Protein AF-A0A0Q6VT52-F1 (afdb_monomer)

Secondary structure (DSSP, 8-state):
----SSSHHHHHHHTTT-----HHHHHHHHHHHHTT--HHHHHHHHHHHHTT--S------PPP---STTS--PPPEE-STTEEE-TT--EEEEEEEE-TTSS-EEEEEE-BSTTTTS-BHHHH--TTT-EE-TTSSEEE-SS-EEEEE--TT--EEEEHHHH-TT--STT-EE-SSSEEE-SS-EEETTTEE-TT--TTT-EE-TTSSEEE-SS-EEETTEEE-HHHHHHHHHHHH---S-HHHHHHHHHHSPPP-------

Sequence (263 aa):
MIFRFASLARLALALRGFALLAPPFATLLMREMKNKAPLFVLAGLVALLIGGALIFTGGQPTPPSPTLESAHQIRWFPLKSNLYSTRDGELGFRVFAATGDQKGSTERYLTHFDFGGGARLVDVIDVSTFEQLGTSDFYRDKTHLYQYYDMADGGRLSLYTDVEPSVDRESFVVLNDFYAKDKGRIYYHRGGWIREADPGSFIAMGESALAKDRHRYFLFGEAALPEAVLGYLQEICGLTGNEPAVVAECRSQAVQPRKSTAR

Solvent-accessible surface area (backbone atoms only — not comparable to full-atom values): 16033 Å² total; per-residue (Å²): 141,85,91,82,89,83,70,66,72,62,57,58,60,69,56,74,79,62,92,80,65,62,72,74,56,57,55,53,54,57,52,43,65,72,67,68,61,59,70,68,63,58,50,52,60,51,49,59,64,65,72,70,74,83,77,89,79,90,72,79,86,68,74,74,71,82,59,82,86,68,64,72,77,82,62,73,42,83,70,58,82,53,32,25,33,37,94,88,65,51,34,26,42,58,32,54,18,54,38,97,81,80,78,52,66,44,83,44,61,47,45,28,24,38,90,62,78,48,63,47,39,61,83,70,58,49,71,91,54,52,41,60,46,80,92,34,54,37,32,33,33,92,86,50,47,31,33,50,47,89,40,64,81,33,39,30,43,34,58,36,50,81,78,40,75,82,65,48,70,90,55,51,44,73,70,40,68,39,35,33,30,32,89,82,39,30,30,21,77,92,69,49,68,37,86,86,58,47,54,93,53,52,43,70,42,37,95,45,53,42,31,33,37,87,87,49,38,26,46,78,65,36,85,42,56,73,71,60,51,48,52,53,45,34,72,74,68,69,54,86,77,56,67,74,60,51,54,50,52,50,53,73,65,32,75,70,86,74,73,84,78,84,125

Nearest PDB structures (foldseek):
  8qca-assembly1_C  TM=2.905E-01  e=2.597E-01  Saccharomyces cerevisiae
  1qtu-assembly1_A  TM=3.025E-01  e=1.156E+00  Homo sapiens

Foldseek 3Di:
DDDDDDPPVVVVVVPVVDPDDDVVLVVVLVVCVVVCHDPVVNVVSVVVVVVPPPDDDDDDDDPPPPDPVPPPPFDWADQDPQWTAGPVGQIWRWFWAADPVNPGTDIDTQQAFDPNPHHGCSVPDPSVAWDDAPPEQWIDGPPF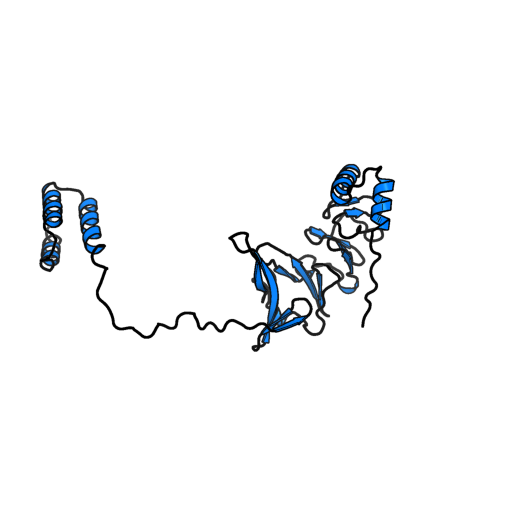IWGFDQDNGGGGIHGVCVVVVPDDPVQWHDQEHQWIDGPAFIQGNVGGTQPPDDPVAKHDFANAQWIDGPPAIGGSSHGDDLVVVVVVLCVPVVDDDDSVVSVVVSNVVHDDPPDPPDD

pLDDT: mean 75.33, std 22.08, range [31.03, 98.06]

Mean predicted aligned error: 16.77 Å

Radius of gyration: 34.61 Å; Cα contacts (8 Å, |Δi|>4): 359; chains: 1; bounding box: 96×50×55 Å

Structure (mmCIF, N/CA/C/O backbone):
data_AF-A0A0Q6VT52-F1
#
_entry.id   AF-A0A0Q6VT52-F1
#
loop_
_atom_site.group_PDB
_atom_site.id
_atom_site.type_symbol
_atom_site.label_atom_id
_atom_site.label_alt_id
_atom_site.label_comp_id
_atom_site.label_asym_id
_atom_site.label_entity_id
_atom_site.label_seq_id
_atom_site.pdbx_PDB_ins_code
_atom_site.Cartn_x
_atom_site.Cartn_y
_atom_site.Cartn_z
_atom_site.occupancy
_atom_site.B_iso_or_equiv
_atom_site.auth_seq_id
_atom_site.auth_comp_id
_atom_site.auth_asym_id
_atom_site.auth_atom_id
_atom_site.pdbx_PDB_model_num
ATOM 1 N N . MET A 1 1 ? 77.959 -26.480 9.599 1.00 36.56 1 MET A N 1
ATOM 2 C CA . MET A 1 1 ? 78.249 -26.718 8.165 1.00 36.56 1 MET A CA 1
ATOM 3 C C . MET A 1 1 ? 76.914 -27.002 7.491 1.00 36.56 1 MET A C 1
ATOM 5 O O . MET A 1 1 ? 76.246 -27.888 7.979 1.00 36.56 1 MET A O 1
ATOM 9 N N . ILE A 1 2 ? 76.377 -26.321 6.483 1.00 34.16 2 ILE A N 1
ATOM 10 C CA . ILE A 1 2 ? 76.773 -25.217 5.603 1.00 34.16 2 ILE A CA 1
ATOM 11 C C . ILE A 1 2 ? 75.434 -24.540 5.246 1.00 34.16 2 ILE A C 1
ATOM 13 O O . ILE A 1 2 ? 74.598 -25.148 4.596 1.00 34.16 2 ILE A O 1
ATOM 17 N N . PHE A 1 3 ? 75.208 -23.306 5.689 1.00 40.09 3 PHE A N 1
ATOM 18 C CA . PHE A 1 3 ? 74.134 -22.442 5.177 1.00 40.09 3 PHE A CA 1
ATOM 19 C C . PHE A 1 3 ? 74.752 -21.068 4.937 1.00 40.09 3 PHE A C 1
ATOM 21 O O . PHE A 1 3 ? 74.585 -20.145 5.728 1.00 40.09 3 PHE A O 1
ATOM 28 N N . ARG A 1 4 ? 75.585 -20.948 3.899 1.00 44.22 4 ARG A N 1
ATOM 29 C CA . ARG A 1 4 ? 76.108 -19.657 3.440 1.00 44.22 4 ARG A CA 1
ATOM 30 C C . ARG A 1 4 ? 76.369 -19.689 1.936 1.00 44.22 4 ARG A C 1
ATOM 32 O O . ARG A 1 4 ? 76.799 -20.707 1.411 1.00 44.22 4 ARG A O 1
ATOM 39 N N . PHE A 1 5 ? 76.168 -18.518 1.327 1.00 38.06 5 PHE A N 1
ATOM 40 C CA . PHE A 1 5 ? 76.653 -18.077 0.009 1.00 38.06 5 PHE A CA 1
ATOM 41 C C . PHE A 1 5 ? 75.730 -18.157 -1.219 1.00 38.06 5 PHE A C 1
ATOM 43 O O . PHE A 1 5 ? 76.232 -18.173 -2.334 1.00 38.06 5 PHE A O 1
ATOM 50 N N . ALA A 1 6 ? 74.403 -18.059 -1.063 1.00 44.06 6 ALA A N 1
ATOM 51 C CA . ALA A 1 6 ? 73.510 -17.850 -2.220 1.00 44.06 6 ALA A CA 1
ATOM 52 C C . ALA A 1 6 ? 72.845 -16.456 -2.325 1.00 44.06 6 ALA A C 1
ATOM 54 O O . ALA A 1 6 ? 72.229 -16.174 -3.349 1.00 44.06 6 ALA A O 1
ATOM 55 N N . SER A 1 7 ? 72.963 -15.550 -1.339 1.00 54.19 7 SER A N 1
ATOM 56 C CA . SER A 1 7 ? 72.143 -14.314 -1.331 1.00 54.19 7 SER A CA 1
ATOM 57 C C . SER A 1 7 ? 72.865 -12.977 -1.552 1.00 54.19 7 SER A C 1
ATOM 59 O O . SER A 1 7 ? 72.190 -11.975 -1.759 1.00 54.19 7 SER A O 1
ATOM 61 N N . LEU A 1 8 ? 74.201 -12.914 -1.591 1.00 45.03 8 LEU A N 1
ATOM 62 C CA . LEU A 1 8 ? 74.912 -11.631 -1.779 1.00 45.03 8 LEU A CA 1
ATOM 63 C C . LEU A 1 8 ? 75.279 -11.329 -3.242 1.00 45.03 8 LEU A C 1
ATOM 65 O O . LEU A 1 8 ? 75.289 -10.167 -3.643 1.00 45.03 8 LEU A O 1
ATOM 69 N N . ALA A 1 9 ? 75.497 -12.353 -4.074 1.00 42.50 9 ALA A N 1
ATOM 70 C CA . ALA A 1 9 ? 75.846 -12.158 -5.486 1.00 42.50 9 ALA A CA 1
ATOM 71 C C . ALA A 1 9 ? 74.660 -11.659 -6.337 1.00 42.50 9 ALA A C 1
ATOM 73 O O . ALA A 1 9 ? 74.853 -10.880 -7.268 1.00 42.50 9 ALA A O 1
ATOM 74 N N . ARG A 1 10 ? 73.420 -12.042 -5.991 1.00 44.50 10 ARG A N 1
ATOM 75 C CA . ARG A 1 10 ? 72.207 -11.571 -6.688 1.00 44.50 10 ARG A CA 1
ATOM 76 C C . ARG A 1 10 ? 71.829 -10.128 -6.331 1.00 44.50 10 ARG A C 1
ATOM 78 O O . ARG A 1 10 ? 71.292 -9.426 -7.179 1.00 44.50 10 ARG A O 1
ATOM 85 N N . LEU A 1 11 ? 72.177 -9.659 -5.129 1.00 43.41 11 LEU A N 1
ATOM 86 C CA . LEU A 1 11 ? 71.940 -8.272 -4.712 1.00 43.41 11 LEU A CA 1
ATOM 87 C C . LEU A 1 11 ? 72.923 -7.295 -5.384 1.00 43.41 11 LEU A C 1
ATOM 89 O O . LEU A 1 11 ? 72.537 -6.202 -5.785 1.00 43.41 11 LEU A O 1
ATOM 93 N N . ALA A 1 12 ? 74.179 -7.711 -5.580 1.00 41.59 12 ALA A N 1
ATOM 94 C CA . ALA A 1 12 ? 75.186 -6.907 -6.276 1.00 41.59 12 ALA A CA 1
ATOM 95 C C . ALA A 1 12 ? 74.907 -6.761 -7.787 1.00 41.59 12 ALA A C 1
ATOM 97 O O . ALA A 1 12 ? 75.263 -5.745 -8.383 1.00 41.59 12 ALA A O 1
ATOM 98 N N . LEU A 1 13 ? 74.241 -7.745 -8.407 1.00 41.19 13 LEU A N 1
ATOM 99 C CA . LEU A 1 13 ? 73.868 -7.687 -9.824 1.00 41.19 13 LEU A CA 1
ATOM 100 C C . LEU A 1 13 ? 72.656 -6.769 -10.076 1.00 41.19 13 LEU A C 1
ATOM 102 O O . LEU A 1 13 ? 72.613 -6.102 -11.105 1.00 41.19 13 LEU A O 1
ATOM 106 N N . ALA A 1 14 ? 71.733 -6.653 -9.113 1.00 46.69 14 ALA A N 1
ATOM 107 C CA . ALA A 1 14 ? 70.589 -5.736 -9.183 1.00 46.69 14 ALA A CA 1
ATOM 108 C C . ALA A 1 14 ? 70.986 -4.245 -9.096 1.00 46.69 14 ALA A C 1
ATOM 110 O O . ALA A 1 14 ? 70.238 -3.379 -9.541 1.00 46.69 14 ALA A O 1
ATOM 111 N N . LEU A 1 15 ? 72.178 -3.934 -8.573 1.00 50.38 15 LEU A N 1
ATOM 112 C CA . LEU A 1 15 ? 72.670 -2.560 -8.408 1.00 50.38 15 LEU A CA 1
ATOM 113 C C . LEU A 1 15 ? 73.525 -2.046 -9.579 1.00 50.38 15 LEU A C 1
ATOM 115 O O . LEU A 1 15 ? 73.806 -0.852 -9.641 1.00 50.38 15 LEU A O 1
ATOM 119 N N . ARG A 1 16 ? 73.917 -2.894 -10.543 1.00 45.50 16 ARG A N 1
ATOM 120 C CA . ARG A 1 16 ? 74.709 -2.451 -11.712 1.00 45.50 16 ARG A CA 1
ATOM 121 C C . ARG A 1 16 ? 73.901 -1.702 -12.784 1.00 45.50 16 ARG A C 1
ATOM 123 O O . ARG A 1 16 ? 74.508 -1.135 -13.684 1.00 45.50 16 ARG A O 1
ATOM 130 N N . GLY A 1 17 ? 72.572 -1.657 -12.675 1.00 45.88 17 GLY A N 1
ATOM 131 C CA . GLY A 1 17 ? 71.691 -0.919 -13.592 1.00 45.88 17 GLY A CA 1
ATOM 132 C C . GLY A 1 17 ? 71.257 0.476 -13.121 1.00 45.88 17 GLY A C 1
ATOM 133 O O . GLY A 1 17 ? 70.502 1.127 -13.830 1.00 45.88 17 GLY A O 1
ATOM 134 N N . PHE A 1 18 ? 71.703 0.947 -11.951 1.00 51.31 18 PHE A N 1
ATOM 135 C CA . PHE A 1 18 ? 71.252 2.215 -11.353 1.00 51.31 18 PHE A CA 1
ATOM 136 C C . PHE A 1 18 ? 72.400 3.225 -11.215 1.00 51.31 18 PHE A C 1
ATOM 138 O O . PHE A 1 18 ? 72.735 3.701 -10.132 1.00 51.31 18 PHE A O 1
ATOM 145 N N . ALA A 1 19 ? 73.017 3.577 -12.339 1.00 46.31 19 ALA A N 1
ATOM 146 C CA . ALA A 1 19 ? 73.881 4.749 -12.425 1.00 46.31 19 ALA A CA 1
ATOM 147 C C . ALA A 1 19 ? 73.027 5.984 -12.752 1.00 46.31 19 ALA A C 1
ATOM 149 O O . ALA A 1 19 ? 73.040 6.427 -13.890 1.00 46.31 19 ALA A O 1
ATOM 150 N N . LEU A 1 20 ? 72.241 6.468 -11.779 1.00 55.66 20 LEU A N 1
ATOM 151 C CA . LEU A 1 20 ? 71.635 7.817 -11.710 1.00 55.66 20 LEU A CA 1
ATOM 152 C C . LEU A 1 20 ? 70.797 7.931 -10.417 1.00 55.66 20 LEU A C 1
ATOM 154 O O . LEU A 1 20 ? 69.588 8.126 -10.436 1.00 55.66 20 LEU A O 1
ATOM 158 N N . LEU A 1 21 ? 71.440 7.762 -9.259 1.00 53.38 21 LEU A N 1
ATOM 159 C CA . LEU A 1 21 ? 70.857 8.162 -7.974 1.00 53.38 21 LEU A CA 1
ATOM 160 C C . LEU A 1 21 ? 71.346 9.574 -7.651 1.00 53.38 21 LEU A C 1
ATOM 162 O O . LEU A 1 21 ? 72.544 9.845 -7.742 1.00 53.38 21 LEU A O 1
ATOM 166 N N . ALA A 1 22 ? 70.443 10.473 -7.258 1.00 53.72 22 ALA A N 1
ATOM 167 C CA . ALA A 1 22 ? 70.838 11.799 -6.797 1.00 53.72 22 ALA A CA 1
ATOM 168 C C . ALA A 1 22 ? 71.814 11.677 -5.595 1.00 53.72 22 ALA A C 1
ATOM 170 O O . ALA A 1 22 ? 71.576 10.851 -4.702 1.00 53.72 22 ALA A O 1
ATOM 171 N N . PRO A 1 23 ? 72.884 12.500 -5.521 1.00 55.38 23 PRO A N 1
ATOM 172 C CA . PRO A 1 23 ? 73.983 12.349 -4.556 1.00 55.38 23 PRO A CA 1
ATOM 173 C C . PRO A 1 23 ? 73.598 12.159 -3.070 1.00 55.38 23 PRO A C 1
ATOM 175 O O . PRO A 1 23 ? 74.253 11.359 -2.391 1.00 55.38 23 PRO A O 1
ATOM 178 N N . PRO A 1 24 ? 72.562 12.828 -2.515 1.00 55.06 24 PRO A N 1
ATOM 179 C CA . PRO A 1 24 ? 72.266 12.689 -1.087 1.00 55.06 24 PRO A CA 1
ATOM 180 C C . PRO A 1 24 ? 71.700 11.309 -0.708 1.00 55.06 24 PRO A C 1
ATOM 182 O O . PRO A 1 24 ? 71.939 10.841 0.405 1.00 55.06 24 PRO A O 1
ATOM 185 N N . PHE A 1 25 ? 71.022 10.608 -1.622 1.00 58.75 25 PHE A N 1
ATOM 186 C CA . PHE A 1 25 ? 70.346 9.341 -1.306 1.00 58.75 25 PHE A CA 1
ATOM 187 C C . PHE A 1 25 ? 71.281 8.130 -1.331 1.00 58.75 25 PHE A C 1
ATOM 189 O O . PHE A 1 25 ? 71.202 7.271 -0.450 1.00 58.75 25 PHE A O 1
ATOM 196 N N . ALA A 1 26 ? 72.225 8.089 -2.276 1.00 58.44 26 ALA A N 1
ATOM 197 C CA . ALA A 1 26 ? 73.241 7.036 -2.324 1.00 58.44 26 ALA A CA 1
ATOM 198 C C . ALA A 1 26 ? 74.123 7.039 -1.059 1.00 58.44 26 ALA A C 1
ATOM 200 O O . ALA A 1 26 ? 74.491 5.986 -0.537 1.00 58.44 26 ALA A O 1
ATOM 201 N N . THR A 1 27 ? 74.401 8.227 -0.518 1.00 60.94 27 THR A N 1
ATOM 202 C CA . THR A 1 27 ? 75.213 8.406 0.693 1.00 60.94 27 THR A CA 1
ATOM 203 C C . THR A 1 27 ? 74.485 7.916 1.952 1.00 60.94 27 THR A C 1
ATOM 205 O O . THR A 1 27 ? 75.099 7.283 2.814 1.00 60.94 27 THR A O 1
ATOM 208 N N . LEU A 1 28 ? 73.169 8.144 2.042 1.00 62.41 28 LEU A N 1
ATOM 209 C CA . LEU A 1 28 ? 72.329 7.702 3.161 1.00 62.41 28 LEU A CA 1
ATOM 210 C C . LEU A 1 28 ? 72.163 6.173 3.187 1.00 62.41 28 LEU A C 1
ATOM 212 O O . LEU A 1 28 ? 72.325 5.553 4.236 1.00 62.41 28 LEU A O 1
ATOM 216 N N . LEU A 1 29 ? 71.933 5.555 2.024 1.00 60.53 29 LEU A N 1
ATOM 217 C CA . LEU A 1 29 ? 71.812 4.099 1.893 1.00 60.53 29 LEU A CA 1
ATOM 218 C C . LEU A 1 29 ? 73.122 3.385 2.281 1.00 60.53 29 LEU A C 1
ATOM 220 O O . LEU A 1 29 ? 73.116 2.399 3.019 1.00 60.53 29 LEU A O 1
ATOM 224 N N . MET A 1 30 ? 74.264 3.922 1.839 1.00 63.53 30 MET A N 1
ATOM 225 C CA . MET A 1 30 ? 75.590 3.362 2.132 1.00 63.53 30 MET A CA 1
ATOM 226 C C . MET A 1 30 ? 75.989 3.495 3.612 1.00 63.53 30 MET A C 1
ATOM 228 O O . MET A 1 30 ? 76.701 2.632 4.133 1.00 63.53 30 MET A O 1
ATOM 232 N N . ARG A 1 31 ? 75.533 4.549 4.303 1.00 66.81 31 ARG A N 1
ATOM 233 C CA . ARG A 1 31 ? 75.745 4.745 5.749 1.00 66.81 31 ARG A CA 1
ATOM 234 C C . ARG A 1 31 ? 75.011 3.683 6.574 1.00 66.81 31 ARG A C 1
ATOM 236 O O . ARG A 1 31 ? 75.609 3.082 7.466 1.00 66.81 31 ARG A O 1
ATOM 243 N N . GLU A 1 32 ? 73.776 3.372 6.203 1.00 60.56 32 GLU A N 1
ATOM 244 C CA . GLU A 1 32 ? 72.922 2.452 6.962 1.00 60.56 32 GLU A CA 1
ATOM 245 C C . GLU A 1 32 ? 73.258 0.979 6.733 1.00 60.56 32 GLU A C 1
ATOM 247 O O . GLU A 1 32 ? 73.180 0.162 7.655 1.00 60.56 32 GLU A O 1
ATOM 252 N N . MET A 1 33 ? 73.786 0.656 5.550 1.00 63.41 33 MET A N 1
ATOM 253 C CA . MET A 1 33 ? 74.399 -0.646 5.284 1.00 63.41 33 MET A CA 1
ATOM 254 C C . MET A 1 33 ? 75.651 -0.909 6.140 1.00 63.41 33 MET A C 1
ATOM 256 O O . MET A 1 33 ? 75.893 -2.053 6.527 1.00 63.41 33 MET A O 1
ATOM 260 N N . LYS A 1 34 ? 76.446 0.121 6.473 1.00 64.94 34 LYS A N 1
ATOM 261 C CA . LYS A 1 34 ? 77.637 -0.025 7.336 1.00 64.94 34 LYS A CA 1
ATOM 262 C C . LYS A 1 34 ? 77.287 -0.193 8.818 1.00 64.94 34 LYS A C 1
ATOM 264 O O . LYS A 1 34 ? 78.002 -0.903 9.522 1.00 64.94 34 LYS A O 1
ATOM 269 N N . ASN A 1 35 ? 76.174 0.382 9.272 1.00 62.50 35 ASN A N 1
ATOM 270 C CA . ASN A 1 35 ? 75.729 0.327 10.670 1.00 62.50 35 ASN A CA 1
ATOM 271 C C . ASN A 1 35 ? 74.905 -0.924 11.035 1.00 62.50 35 ASN A C 1
ATOM 273 O O . ASN A 1 35 ? 74.379 -1.001 12.142 1.00 62.50 35 ASN A O 1
ATOM 277 N N . LYS A 1 36 ? 74.813 -1.924 10.142 1.00 63.88 36 LYS A N 1
ATOM 278 C CA . LYS A 1 36 ? 74.040 -3.169 10.345 1.00 63.88 36 LYS A CA 1
ATOM 279 C C . LYS A 1 36 ? 72.579 -2.911 10.746 1.00 63.88 36 LYS A C 1
ATOM 281 O O . LYS A 1 36 ? 72.024 -3.633 11.575 1.00 63.88 36 LYS A O 1
ATOM 286 N N . ALA A 1 37 ? 71.962 -1.888 10.155 1.00 66.25 37 ALA A N 1
ATOM 287 C CA . ALA A 1 37 ? 70.548 -1.607 10.354 1.00 66.25 37 ALA A CA 1
ATOM 288 C C . ALA A 1 37 ? 69.675 -2.817 9.951 1.00 66.25 37 ALA A C 1
ATOM 290 O O . ALA A 1 37 ? 70.051 -3.591 9.061 1.00 66.25 37 ALA A O 1
ATOM 291 N N . PRO A 1 38 ? 68.511 -3.010 10.594 1.00 65.44 38 PRO A N 1
ATOM 292 C CA . PRO A 1 38 ? 67.652 -4.151 10.316 1.00 65.44 38 PRO A CA 1
ATOM 293 C C . PRO A 1 38 ? 66.998 -4.062 8.926 1.00 65.44 38 PRO A C 1
ATOM 295 O O . PRO A 1 38 ? 66.730 -2.982 8.398 1.00 65.44 38 PRO A O 1
ATOM 298 N N . LEU A 1 39 ? 66.716 -5.228 8.335 1.00 54.03 39 LEU A N 1
ATOM 299 C CA . LEU A 1 39 ? 66.341 -5.392 6.921 1.00 54.03 39 LEU A CA 1
ATOM 300 C C . LEU A 1 39 ? 65.110 -4.567 6.488 1.00 54.03 39 LEU A C 1
ATOM 302 O O . LEU A 1 39 ? 65.032 -4.138 5.340 1.00 54.03 39 LEU A O 1
ATOM 306 N N . PHE A 1 40 ? 64.174 -4.299 7.403 1.00 51.38 40 PHE A N 1
ATOM 307 C CA . PHE A 1 40 ? 62.966 -3.516 7.121 1.00 51.38 40 PHE A CA 1
ATOM 308 C C . PHE A 1 40 ? 63.244 -2.014 6.916 1.00 51.38 40 PHE A C 1
ATOM 310 O O . PHE A 1 40 ? 62.549 -1.371 6.134 1.00 51.38 40 PHE A O 1
ATOM 317 N N . VAL A 1 41 ? 64.298 -1.465 7.534 1.00 59.31 41 VAL A N 1
ATOM 318 C CA . VAL A 1 41 ? 64.729 -0.066 7.332 1.00 59.31 41 VAL A CA 1
ATOM 319 C C . VAL A 1 41 ? 65.360 0.105 5.947 1.00 59.31 41 VAL A C 1
ATOM 321 O O . VAL A 1 41 ? 65.083 1.075 5.242 1.00 59.31 41 VAL A O 1
ATOM 324 N N . LEU A 1 42 ? 66.148 -0.884 5.513 1.00 56.50 42 LEU A N 1
ATOM 325 C CA . LEU A 1 42 ? 66.730 -0.922 4.168 1.00 56.50 42 LEU A CA 1
ATOM 326 C C . LEU A 1 42 ? 65.652 -1.101 3.085 1.00 56.50 42 LEU A C 1
ATOM 328 O O . LEU A 1 42 ? 65.717 -0.441 2.051 1.00 56.50 42 LEU A O 1
ATOM 332 N N . ALA A 1 43 ? 64.633 -1.929 3.333 1.00 56.16 43 ALA A N 1
ATOM 333 C CA . ALA A 1 43 ? 63.508 -2.112 2.414 1.00 56.16 43 ALA A CA 1
ATOM 334 C C . ALA A 1 43 ? 62.650 -0.839 2.261 1.00 56.16 43 ALA A C 1
ATOM 336 O O . ALA A 1 43 ? 62.242 -0.508 1.148 1.00 56.16 43 ALA A O 1
ATOM 337 N N . GLY A 1 44 ? 62.436 -0.085 3.348 1.00 55.91 44 GLY A N 1
ATOM 338 C CA . GLY A 1 44 ? 61.710 1.191 3.314 1.00 55.91 44 GLY A CA 1
ATOM 339 C C . GLY A 1 44 ? 62.411 2.276 2.486 1.00 55.91 44 GLY A C 1
ATOM 340 O O . GLY A 1 44 ? 61.763 2.971 1.706 1.00 55.91 44 GLY A O 1
ATOM 341 N N . LEU A 1 45 ? 63.742 2.379 2.580 1.00 57.47 45 LEU A N 1
ATOM 342 C CA . LEU A 1 45 ? 64.534 3.326 1.780 1.00 57.47 45 LEU A CA 1
ATOM 343 C C . LEU A 1 45 ? 64.547 2.979 0.280 1.00 57.47 45 LEU A C 1
ATOM 345 O O . LEU A 1 45 ? 64.565 3.880 -0.555 1.00 57.47 45 LEU A O 1
ATOM 349 N N . VAL A 1 46 ? 64.491 1.691 -0.073 1.00 58.06 46 VAL A N 1
ATOM 350 C CA . VAL A 1 46 ? 64.387 1.237 -1.473 1.00 58.06 46 VAL A CA 1
ATOM 351 C C . VAL A 1 46 ? 62.985 1.489 -2.045 1.00 58.06 46 VAL A C 1
ATOM 353 O O . VAL A 1 46 ? 62.865 1.896 -3.199 1.00 58.06 46 VAL A O 1
ATOM 356 N N . ALA A 1 47 ? 61.924 1.333 -1.248 1.00 56.00 47 ALA A N 1
ATOM 357 C CA . ALA A 1 47 ? 60.552 1.616 -1.680 1.00 56.00 47 ALA A CA 1
ATOM 358 C C . ALA A 1 47 ? 60.316 3.109 -1.988 1.00 56.00 47 ALA A C 1
ATOM 360 O O . ALA A 1 47 ? 59.643 3.435 -2.964 1.00 56.00 47 ALA A O 1
ATOM 361 N N . LEU A 1 48 ? 60.936 4.018 -1.225 1.00 53.75 48 LEU A N 1
ATOM 362 C CA . LEU A 1 48 ? 60.913 5.466 -1.491 1.00 53.75 48 LEU A CA 1
ATOM 363 C C . LEU A 1 48 ? 61.645 5.859 -2.788 1.00 53.75 48 LEU A C 1
ATOM 365 O O . LEU A 1 48 ? 61.275 6.846 -3.419 1.00 53.75 48 LEU A O 1
ATOM 369 N N . LEU A 1 49 ? 62.639 5.075 -3.222 1.00 52.88 49 LEU A N 1
ATOM 370 C CA . LEU A 1 49 ? 63.350 5.287 -4.490 1.00 52.88 49 LEU A CA 1
ATOM 371 C C . LEU A 1 49 ? 62.554 4.801 -5.710 1.00 52.88 49 LEU A C 1
ATOM 373 O O . LEU A 1 49 ? 62.673 5.384 -6.784 1.00 52.88 49 LEU A O 1
ATOM 377 N N . ILE A 1 50 ? 61.724 3.767 -5.550 1.00 54.44 50 ILE A N 1
ATOM 378 C CA . ILE A 1 50 ? 60.874 3.230 -6.627 1.00 54.44 50 ILE A CA 1
ATOM 379 C C . ILE A 1 50 ? 59.554 4.018 -6.725 1.00 54.44 50 ILE A C 1
ATOM 381 O O . ILE A 1 50 ? 59.039 4.224 -7.820 1.00 54.44 50 ILE A O 1
ATOM 385 N N . GLY A 1 51 ? 59.039 4.535 -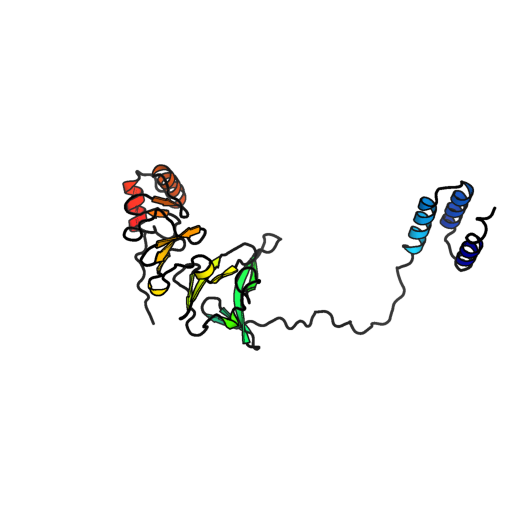5.604 1.00 44.69 51 GLY A N 1
ATOM 386 C CA . GLY A 1 51 ? 57.813 5.343 -5.563 1.00 44.69 51 GLY A CA 1
ATOM 387 C C . GLY A 1 51 ? 57.950 6.781 -6.087 1.00 44.69 51 GLY A C 1
ATOM 388 O O . GLY A 1 51 ? 56.938 7.439 -6.301 1.00 44.69 51 GLY A O 1
ATOM 389 N N . GLY A 1 52 ? 59.174 7.277 -6.305 1.00 44.53 52 GLY A N 1
ATOM 390 C CA . GLY A 1 52 ? 59.440 8.659 -6.733 1.00 44.53 52 GLY A CA 1
ATOM 391 C C . GLY A 1 52 ? 59.622 8.882 -8.242 1.00 44.53 52 GLY A C 1
ATOM 392 O O . GLY A 1 52 ? 59.823 10.020 -8.653 1.00 44.53 52 GLY A O 1
ATOM 393 N N . ALA A 1 53 ? 59.565 7.837 -9.075 1.00 40.56 53 ALA A N 1
ATOM 394 C CA . ALA A 1 53 ? 59.859 7.914 -10.514 1.00 40.56 53 ALA A CA 1
ATOM 395 C C . ALA A 1 53 ? 58.660 7.527 -11.401 1.00 40.56 53 ALA A C 1
ATOM 397 O O . ALA A 1 53 ? 58.802 6.779 -12.364 1.00 40.56 53 ALA A O 1
ATOM 398 N N . LEU A 1 54 ? 57.471 8.039 -11.082 1.00 38.97 54 LEU A N 1
ATOM 399 C CA . LEU A 1 54 ? 56.278 7.929 -11.930 1.00 38.97 54 LEU A CA 1
ATOM 400 C C . LEU A 1 54 ? 55.613 9.299 -12.093 1.00 38.97 54 LEU A C 1
ATOM 402 O O . LEU A 1 54 ? 54.441 9.486 -11.791 1.00 38.97 54 LEU A O 1
ATOM 406 N N . ILE A 1 55 ? 56.373 10.279 -12.584 1.00 42.16 55 ILE A N 1
ATOM 407 C CA . ILE A 1 55 ? 55.787 11.452 -13.234 1.00 42.16 55 ILE A CA 1
ATOM 408 C C . ILE A 1 55 ? 56.582 11.727 -14.519 1.00 42.16 55 ILE A C 1
ATOM 410 O O . ILE A 1 55 ? 57.803 11.841 -14.480 1.00 42.16 55 ILE A O 1
ATOM 414 N N . PHE A 1 56 ? 55.847 11.840 -15.630 1.00 35.19 56 PHE A N 1
ATOM 415 C CA . PHE A 1 56 ? 56.264 12.223 -16.987 1.00 35.19 56 PHE A CA 1
ATOM 416 C C . PHE A 1 56 ? 57.097 11.221 -17.803 1.00 35.19 56 PHE A C 1
ATOM 418 O O . PHE A 1 56 ? 58.316 11.291 -17.817 1.00 35.19 56 PHE A O 1
ATOM 425 N N . THR A 1 57 ? 56.426 10.445 -18.663 1.00 33.88 57 THR A N 1
ATOM 426 C CA . THR A 1 57 ? 56.632 10.543 -20.124 1.00 33.88 57 THR A CA 1
ATOM 427 C C . THR A 1 57 ? 55.334 10.197 -20.859 1.00 33.88 57 THR A C 1
ATOM 429 O O . THR A 1 57 ? 54.624 9.257 -20.509 1.00 33.88 57 THR A O 1
ATOM 432 N N . GLY A 1 58 ? 54.981 11.035 -21.836 1.00 43.12 58 GLY A N 1
ATOM 433 C CA . GLY A 1 58 ? 53.734 10.956 -22.588 1.00 43.12 58 GLY A CA 1
ATOM 434 C C . GLY A 1 58 ? 53.660 9.731 -23.497 1.00 43.12 58 GLY A C 1
ATOM 435 O O . GLY A 1 58 ? 54.523 9.523 -24.348 1.00 43.12 58 GLY A O 1
ATOM 436 N N . GLY A 1 59 ? 52.583 8.964 -23.337 1.00 31.78 59 GLY A N 1
ATOM 437 C CA . GLY A 1 59 ? 52.093 8.018 -24.331 1.00 31.78 59 GLY A CA 1
ATOM 438 C C . GLY A 1 59 ? 51.080 8.700 -25.251 1.00 31.78 59 GLY A C 1
ATOM 439 O O . GLY A 1 59 ? 50.247 9.482 -24.799 1.00 31.78 59 GLY A O 1
ATOM 440 N N . GLN A 1 60 ? 51.181 8.406 -26.548 1.00 36.62 60 GLN A N 1
ATOM 441 C CA . GLN A 1 60 ? 50.175 8.707 -27.572 1.00 36.62 60 GLN A CA 1
ATOM 442 C C . GLN A 1 60 ? 48.766 8.321 -27.085 1.00 36.62 60 GLN A C 1
ATOM 444 O O . GLN A 1 60 ? 48.651 7.323 -26.369 1.00 36.62 60 GLN A O 1
ATOM 449 N N . PRO A 1 61 ? 47.699 9.054 -27.464 1.00 35.75 61 PRO A N 1
ATOM 450 C CA . PRO A 1 61 ? 46.357 8.739 -26.999 1.00 35.75 61 PRO A CA 1
ATOM 451 C C . PRO A 1 61 ? 45.944 7.376 -27.553 1.00 35.75 61 PRO A C 1
ATOM 453 O O . PRO A 1 61 ? 45.601 7.228 -28.724 1.00 35.75 61 PRO A O 1
ATOM 456 N N . THR A 1 62 ? 45.988 6.357 -26.701 1.00 40.75 62 THR A N 1
ATOM 457 C CA . THR A 1 62 ? 45.218 5.137 -26.915 1.00 40.75 62 THR A CA 1
ATOM 458 C C . THR A 1 62 ? 43.761 5.560 -27.094 1.00 40.75 62 THR A C 1
ATOM 460 O O . THR A 1 62 ? 43.304 6.390 -26.295 1.00 40.75 62 THR A O 1
ATOM 463 N N . PRO A 1 63 ? 43.020 5.047 -28.100 1.00 40.41 63 PRO A N 1
ATOM 464 C CA . PRO A 1 63 ? 41.582 5.284 -28.140 1.00 40.41 63 PRO A CA 1
ATOM 465 C C . PRO A 1 63 ? 41.030 4.892 -26.769 1.00 40.41 63 PRO A C 1
ATOM 467 O O . PRO A 1 63 ? 41.514 3.898 -26.213 1.00 40.41 63 PRO A O 1
ATOM 470 N N . PRO A 1 64 ? 40.120 5.685 -26.177 1.00 36.81 64 PRO A N 1
ATOM 471 C CA . PRO A 1 64 ? 39.624 5.373 -24.852 1.00 36.81 64 PRO A CA 1
ATOM 472 C C . PRO A 1 64 ? 39.158 3.918 -24.874 1.00 36.81 64 PRO A C 1
ATOM 474 O O . PRO A 1 64 ? 38.320 3.551 -25.702 1.00 36.81 64 PRO A O 1
ATOM 477 N N . SER A 1 65 ? 39.731 3.078 -23.999 1.00 38.34 65 SER A N 1
ATOM 478 C CA . SER A 1 65 ? 39.037 1.871 -23.543 1.00 38.34 65 SER A CA 1
ATOM 479 C C . SER A 1 65 ? 37.602 2.312 -23.320 1.00 38.34 65 SER A C 1
ATOM 481 O O . SER A 1 65 ? 37.469 3.334 -22.639 1.00 38.34 65 SER A O 1
ATOM 483 N N . PRO A 1 66 ? 36.583 1.675 -23.935 1.00 36.50 66 PRO A N 1
ATOM 484 C CA . PRO A 1 66 ? 35.229 2.200 -23.906 1.00 36.50 66 PRO A CA 1
ATOM 485 C C . PRO A 1 66 ? 34.924 2.522 -22.455 1.00 36.50 66 PRO A C 1
ATOM 487 O O . PRO A 1 66 ? 34.875 1.633 -21.601 1.00 36.50 66 PRO A O 1
ATOM 490 N N . THR A 1 67 ? 34.860 3.819 -22.160 1.00 34.84 67 THR A N 1
ATOM 491 C CA . THR A 1 67 ? 34.394 4.278 -20.875 1.00 34.84 67 THR A CA 1
ATOM 492 C C . THR A 1 67 ? 33.032 3.622 -20.721 1.00 34.84 67 THR A C 1
ATOM 494 O O . THR A 1 67 ? 32.292 3.440 -21.694 1.00 34.84 67 THR A O 1
ATOM 497 N N . LEU A 1 68 ? 32.653 3.287 -19.496 1.00 39.66 68 LEU A N 1
ATOM 498 C CA . LEU A 1 68 ? 31.278 2.896 -19.182 1.00 39.66 68 LEU A CA 1
ATOM 499 C C . LEU A 1 68 ? 30.245 4.001 -19.561 1.00 39.66 68 LEU A C 1
ATOM 501 O O . LEU A 1 68 ? 29.073 3.898 -19.225 1.00 39.66 68 LEU A O 1
ATOM 505 N N . GLU A 1 69 ? 30.662 5.061 -20.262 1.00 36.94 69 GLU A N 1
ATOM 506 C CA . GLU A 1 69 ? 29.912 6.208 -20.774 1.00 36.94 69 GLU A CA 1
ATOM 507 C C . GLU A 1 69 ? 29.356 5.984 -22.188 1.00 36.94 69 GLU A C 1
ATOM 509 O O . GLU A 1 69 ? 29.234 6.894 -23.004 1.00 36.94 69 GLU A O 1
ATOM 514 N N . SER A 1 70 ? 28.948 4.758 -22.476 1.00 38.81 70 SER A N 1
ATOM 515 C CA . SER A 1 70 ? 27.747 4.559 -23.288 1.00 38.81 70 SER A CA 1
ATOM 516 C C . SER A 1 70 ? 26.923 3.402 -22.736 1.00 38.81 70 SER A C 1
ATOM 518 O O . SER A 1 70 ? 26.330 2.625 -23.477 1.00 38.81 70 SER A O 1
ATOM 520 N N . ALA A 1 71 ? 26.830 3.296 -21.403 1.00 42.56 71 ALA A N 1
ATOM 521 C CA . ALA A 1 71 ? 25.631 2.714 -20.825 1.00 42.56 71 ALA A CA 1
ATOM 522 C C . ALA A 1 71 ? 24.471 3.575 -21.334 1.00 42.56 71 ALA A C 1
ATOM 524 O O . ALA A 1 71 ? 24.314 4.715 -20.900 1.00 42.56 71 ALA A O 1
ATOM 525 N N . HIS A 1 72 ? 23.741 3.085 -22.339 1.00 52.69 72 HIS A N 1
ATOM 526 C CA . HIS A 1 72 ? 22.523 3.718 -22.820 1.00 52.69 72 HIS A CA 1
ATOM 527 C C . HIS A 1 72 ? 21.702 4.094 -21.590 1.00 52.69 72 HIS A C 1
ATOM 529 O O . HIS A 1 72 ? 21.225 3.206 -20.885 1.00 52.69 72 HIS A O 1
ATOM 535 N N . GLN A 1 73 ? 21.614 5.392 -21.281 1.00 68.88 73 GLN A N 1
ATOM 536 C CA . GLN A 1 73 ? 20.831 5.858 -20.149 1.00 68.88 73 GLN A CA 1
ATOM 537 C C . GLN A 1 73 ? 19.418 5.338 -20.382 1.00 68.88 73 GLN A C 1
ATOM 539 O O . GLN A 1 73 ? 18.766 5.728 -21.356 1.00 68.88 73 GLN A O 1
ATOM 544 N N . ILE A 1 74 ? 19.010 4.368 -19.561 1.00 84.12 74 ILE A N 1
ATOM 545 C CA . ILE A 1 74 ? 17.763 3.643 -19.765 1.00 84.12 74 ILE A CA 1
ATOM 546 C C . ILE A 1 74 ? 16.648 4.681 -19.759 1.00 84.12 74 ILE A C 1
ATOM 548 O O . ILE A 1 74 ? 16.447 5.394 -18.775 1.00 84.12 74 ILE A O 1
ATOM 552 N N . ARG A 1 75 ? 15.961 4.809 -20.896 1.00 93.69 75 ARG A N 1
ATOM 553 C CA . ARG A 1 75 ? 14.859 5.753 -21.039 1.00 93.69 75 ARG A CA 1
ATOM 554 C C . ARG A 1 75 ? 13.570 5.071 -20.600 1.00 93.69 75 ARG A C 1
ATOM 556 O O . ARG A 1 75 ? 13.132 4.115 -21.239 1.00 93.69 75 ARG A O 1
ATOM 563 N N . TRP A 1 76 ? 12.968 5.619 -19.554 1.00 96.12 76 TRP A N 1
ATOM 564 C CA . TRP A 1 76 ? 11.689 5.191 -19.003 1.00 96.12 76 TRP A CA 1
ATOM 565 C C . TRP A 1 76 ? 10.543 6.013 -19.594 1.00 96.12 76 TRP A C 1
ATOM 567 O O . TRP A 1 76 ? 10.639 7.234 -19.723 1.00 96.12 76 TRP A O 1
ATOM 577 N N . PHE A 1 77 ? 9.457 5.342 -19.963 1.00 96.44 77 PHE A N 1
ATOM 578 C CA . PHE A 1 77 ? 8.240 5.944 -20.497 1.00 96.44 77 PHE A CA 1
ATOM 579 C C . PHE A 1 77 ? 7.103 5.736 -19.493 1.00 96.44 77 PHE A C 1
ATOM 581 O O . PHE A 1 77 ? 6.912 4.602 -19.051 1.00 96.44 77 PHE A O 1
ATOM 588 N N . PRO A 1 78 ? 6.369 6.792 -19.102 1.00 96.94 78 PRO A N 1
ATOM 589 C CA . PRO A 1 78 ? 5.304 6.675 -18.114 1.00 96.94 78 PRO A CA 1
ATOM 590 C C . PRO A 1 78 ? 4.162 5.803 -18.633 1.00 96.94 78 PRO A C 1
ATOM 592 O O . PRO A 1 78 ? 3.768 5.911 -19.795 1.00 96.94 78 PRO A O 1
ATOM 595 N N . LEU A 1 79 ? 3.612 4.978 -17.743 1.00 95.94 79 LEU A N 1
ATOM 596 C CA . LEU A 1 79 ? 2.395 4.204 -17.963 1.00 95.94 79 LEU A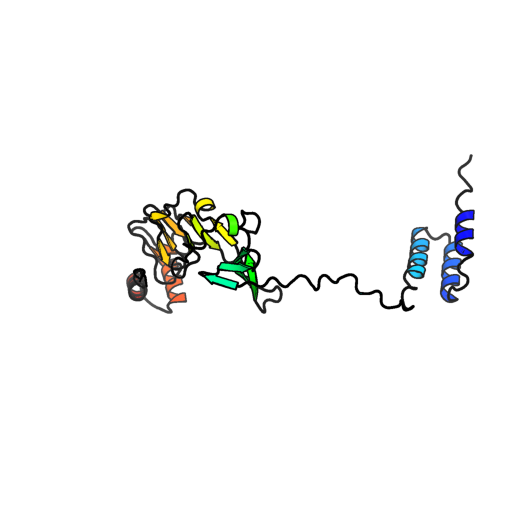 CA 1
ATOM 597 C C . LEU A 1 79 ? 1.266 4.770 -17.090 1.00 95.94 79 LEU A C 1
ATOM 599 O O . LEU A 1 79 ? 0.540 5.660 -17.524 1.00 95.94 79 LEU A O 1
ATOM 603 N N . LYS A 1 80 ? 1.124 4.288 -15.850 1.00 94.56 80 LYS A N 1
ATOM 604 C CA . LYS A 1 80 ? 0.110 4.736 -14.877 1.00 94.56 80 LYS A CA 1
ATOM 605 C C . LYS A 1 80 ? 0.516 4.372 -13.454 1.00 94.56 80 LYS A C 1
ATOM 607 O O . LYS A 1 80 ? 1.268 3.424 -13.273 1.00 94.56 80 LYS A O 1
ATOM 612 N N . SER A 1 81 ? -0.001 5.090 -12.454 1.00 93.88 81 SER A N 1
ATOM 613 C CA . SER A 1 81 ? 0.178 4.760 -11.025 1.00 93.88 81 SER A CA 1
ATOM 614 C C . SER A 1 81 ? 1.637 4.449 -10.651 1.00 93.88 81 SER A C 1
ATOM 616 O O . SER A 1 81 ? 1.927 3.413 -10.067 1.00 93.88 81 SER A O 1
ATOM 618 N N . ASN A 1 82 ? 2.558 5.334 -11.049 1.00 95.00 82 ASN A N 1
ATOM 619 C CA . ASN A 1 82 ? 4.015 5.195 -10.898 1.00 95.00 82 ASN A CA 1
ATOM 620 C C . ASN A 1 82 ? 4.681 4.046 -11.678 1.00 95.00 82 ASN A C 1
ATOM 622 O O . ASN A 1 82 ? 5.896 3.901 -11.584 1.00 95.00 82 ASN A O 1
ATOM 626 N N . LEU A 1 83 ? 3.961 3.287 -12.507 1.00 97.44 83 LEU A N 1
ATOM 627 C CA . LEU A 1 83 ? 4.571 2.353 -13.453 1.00 97.44 83 LEU A CA 1
ATOM 628 C C . LEU A 1 83 ? 5.112 3.067 -14.688 1.00 97.44 83 LEU A C 1
ATOM 630 O O . LEU A 1 83 ? 4.484 3.971 -15.244 1.00 97.44 83 LEU A O 1
ATOM 634 N N . TYR A 1 84 ? 6.269 2.598 -15.129 1.00 97.81 84 TYR A N 1
ATOM 635 C CA . TYR A 1 84 ? 6.988 3.020 -16.318 1.00 97.81 84 TYR A CA 1
ATOM 636 C C . TYR A 1 84 ? 7.510 1.790 -17.050 1.00 97.81 84 TYR A C 1
ATOM 638 O O . TYR A 1 84 ? 7.741 0.752 -16.434 1.00 97.81 84 TYR A O 1
ATOM 646 N N . SER A 1 85 ? 7.759 1.912 -18.350 1.00 97.50 85 SER A N 1
ATOM 647 C CA . SER A 1 85 ? 8.419 0.861 -19.121 1.00 97.50 85 SER A CA 1
ATOM 648 C C . SER A 1 85 ? 9.590 1.375 -19.939 1.00 97.50 85 SER A C 1
ATOM 650 O O . SER A 1 85 ? 9.674 2.559 -20.268 1.00 97.50 85 SER A O 1
ATOM 652 N N . THR A 1 86 ? 10.492 0.473 -20.303 1.00 96.94 86 THR A N 1
ATOM 653 C CA . THR A 1 86 ? 11.535 0.738 -21.302 1.00 96.94 86 THR A CA 1
ATOM 654 C C . THR A 1 86 ? 11.064 0.304 -22.693 1.00 96.94 86 THR A C 1
ATOM 656 O O . THR A 1 86 ? 10.022 -0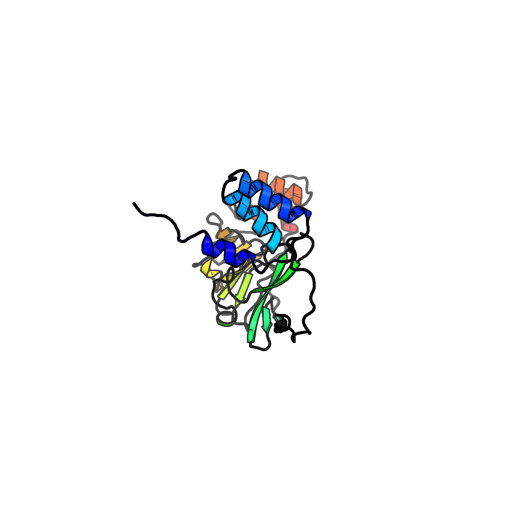.337 -22.843 1.00 96.94 86 THR A O 1
ATOM 659 N N . ARG A 1 87 ? 11.828 0.640 -23.743 1.00 93.75 87 ARG A N 1
ATOM 660 C CA . ARG A 1 87 ? 11.547 0.138 -25.105 1.00 93.75 87 ARG A CA 1
ATOM 661 C C . ARG A 1 87 ? 11.732 -1.371 -25.234 1.00 93.75 87 ARG A C 1
ATOM 663 O O . ARG A 1 87 ? 11.082 -1.977 -26.076 1.00 93.75 87 ARG A O 1
ATOM 670 N N . ASP A 1 88 ? 12.582 -1.945 -24.391 1.00 92.81 88 ASP A N 1
ATOM 671 C CA . ASP A 1 88 ? 12.903 -3.372 -24.391 1.00 92.81 88 ASP A CA 1
ATOM 672 C C . ASP A 1 88 ? 11.876 -4.196 -23.591 1.00 92.81 88 ASP A C 1
ATOM 674 O O . ASP A 1 88 ? 12.015 -5.409 -23.466 1.00 92.81 88 ASP A O 1
ATOM 678 N N . GLY A 1 89 ? 10.832 -3.545 -23.060 1.00 93.69 89 GLY A N 1
ATOM 679 C CA . GLY A 1 89 ? 9.730 -4.196 -22.353 1.00 93.69 89 GLY A CA 1
ATOM 680 C C . GLY A 1 89 ? 9.956 -4.407 -20.855 1.00 93.69 89 GLY A C 1
ATOM 681 O O . GLY A 1 89 ? 9.149 -5.080 -20.227 1.00 93.69 89 GLY A O 1
ATOM 682 N N . GLU A 1 90 ? 11.009 -3.834 -20.263 1.00 96.69 90 GLU A N 1
ATOM 683 C CA . GLU A 1 90 ? 11.197 -3.861 -18.805 1.00 96.69 90 GLU A CA 1
ATOM 684 C C . GLU A 1 90 ? 10.134 -3.000 -18.114 1.00 96.69 90 GLU A C 1
ATOM 686 O O . GLU A 1 90 ? 9.755 -1.948 -18.641 1.00 96.69 90 GLU A O 1
ATOM 691 N N . LEU A 1 91 ? 9.693 -3.419 -16.926 1.00 97.88 91 LEU A N 1
ATOM 692 C CA . LEU A 1 91 ? 8.746 -2.679 -16.095 1.00 97.88 91 LEU A CA 1
ATOM 693 C C . LEU A 1 91 ? 9.459 -2.088 -14.875 1.00 97.88 91 LEU A C 1
ATOM 695 O O . LEU A 1 91 ? 10.230 -2.768 -14.200 1.00 97.88 91 LEU A O 1
ATOM 699 N N . GLY A 1 92 ? 9.179 -0.821 -14.587 1.00 97.31 92 GLY A N 1
ATOM 700 C CA . GLY A 1 92 ? 9.763 -0.078 -13.481 1.00 97.31 92 GLY A CA 1
ATOM 701 C C . GLY A 1 92 ? 8.689 0.614 -12.656 1.00 97.31 92 GLY A C 1
ATOM 702 O O . GLY A 1 92 ? 7.805 1.262 -13.212 1.00 97.31 92 GLY A O 1
ATOM 703 N N . PHE A 1 93 ? 8.780 0.519 -11.336 1.00 97.56 93 PHE A N 1
ATOM 704 C CA . PHE A 1 93 ? 7.987 1.326 -10.416 1.00 97.56 93 PHE A CA 1
ATOM 705 C C . PHE A 1 93 ? 8.821 2.525 -9.959 1.00 97.56 93 PHE A C 1
ATOM 707 O O . PHE A 1 93 ? 9.892 2.358 -9.373 1.00 97.56 93 PHE A O 1
ATOM 714 N N . ARG A 1 94 ? 8.367 3.736 -10.283 1.00 96.12 94 ARG A N 1
ATOM 715 C CA . ARG A 1 94 ? 9.082 4.981 -10.005 1.00 96.12 94 ARG A CA 1
ATOM 716 C C . ARG A 1 94 ? 9.062 5.298 -8.512 1.00 96.12 94 ARG A C 1
ATOM 718 O O . ARG A 1 94 ? 7.994 5.378 -7.913 1.00 96.12 94 ARG A O 1
ATOM 725 N N . VAL A 1 95 ? 10.240 5.581 -7.970 1.00 94.94 95 VAL A N 1
ATOM 726 C CA . VAL A 1 95 ? 10.471 5.967 -6.573 1.00 94.94 95 VAL A CA 1
ATOM 727 C C . VAL A 1 95 ? 11.469 7.120 -6.488 1.00 94.94 95 VAL A C 1
ATOM 729 O O . VAL A 1 95 ? 12.184 7.410 -7.452 1.00 94.94 95 VAL A O 1
ATOM 732 N N . PHE A 1 96 ? 11.547 7.762 -5.325 1.00 91.69 96 PHE A N 1
ATOM 733 C CA . PHE A 1 96 ? 12.517 8.819 -5.049 1.00 91.69 96 PHE A CA 1
ATOM 734 C C . PHE A 1 96 ? 13.418 8.401 -3.893 1.00 91.69 96 PHE A C 1
ATOM 736 O O . PHE A 1 96 ? 12.938 8.129 -2.802 1.00 91.69 96 PHE A O 1
ATOM 743 N N . ALA A 1 97 ? 14.728 8.371 -4.126 1.00 88.69 97 ALA A N 1
ATOM 744 C CA . ALA A 1 97 ? 15.712 8.090 -3.087 1.00 88.69 97 ALA A CA 1
ATOM 745 C C . ALA A 1 97 ? 16.419 9.381 -2.677 1.00 88.69 97 ALA A C 1
ATOM 747 O O . ALA A 1 97 ? 16.880 10.133 -3.536 1.00 88.69 97 ALA A O 1
ATOM 748 N N . ALA A 1 98 ? 16.527 9.635 -1.378 1.00 86.88 98 ALA A N 1
ATOM 749 C CA . ALA A 1 98 ? 17.304 10.730 -0.825 1.00 86.88 98 ALA A CA 1
ATOM 750 C C . ALA A 1 98 ? 18.771 10.622 -1.257 1.00 86.88 98 ALA A C 1
ATOM 752 O O . ALA A 1 98 ? 19.380 9.548 -1.252 1.00 86.88 98 ALA A O 1
ATOM 753 N N . THR A 1 99 ? 19.357 11.756 -1.620 1.00 79.12 99 THR A N 1
ATOM 754 C CA . THR A 1 99 ? 20.789 11.849 -1.883 1.00 79.12 99 THR A CA 1
ATOM 755 C C . THR A 1 99 ? 21.539 11.997 -0.557 1.00 79.12 99 THR A C 1
ATOM 757 O O . THR A 1 99 ? 21.085 12.674 0.367 1.00 79.12 99 THR A O 1
ATOM 760 N N . GLY A 1 100 ? 22.700 11.344 -0.428 1.00 72.50 100 GLY A N 1
ATOM 761 C CA . GLY A 1 100 ? 23.480 11.316 0.822 1.00 72.50 100 GLY A CA 1
ATOM 762 C C . GLY A 1 100 ? 23.973 12.686 1.316 1.00 72.50 100 GLY A C 1
ATOM 763 O O . GLY A 1 100 ? 24.463 12.792 2.435 1.00 72.50 100 GLY A O 1
ATOM 764 N N . ASP A 1 101 ? 23.826 13.734 0.508 1.00 74.19 101 ASP A N 1
ATOM 765 C CA . ASP A 1 101 ? 24.135 15.130 0.831 1.00 74.19 101 ASP A CA 1
ATOM 766 C C . ASP A 1 101 ? 22.961 15.892 1.484 1.00 74.19 101 ASP A C 1
ATOM 768 O O . ASP A 1 101 ? 23.067 17.097 1.716 1.00 74.19 101 ASP A O 1
ATOM 772 N N . GLN A 1 102 ? 21.852 15.202 1.789 1.00 64.31 102 GLN A N 1
ATOM 773 C CA . GLN A 1 102 ? 20.621 15.740 2.390 1.00 64.31 102 GLN A CA 1
ATOM 774 C C . GLN A 1 102 ? 19.960 16.886 1.607 1.00 64.31 102 GLN A C 1
ATOM 776 O O . GLN A 1 102 ? 19.107 17.593 2.146 1.00 64.31 102 GLN A O 1
ATOM 781 N N . LYS A 1 103 ? 20.335 17.090 0.337 1.00 66.31 103 LYS A N 1
ATOM 782 C CA . LYS A 1 103 ? 19.921 18.270 -0.437 1.00 66.31 103 LYS A CA 1
ATOM 783 C C . LYS A 1 103 ? 19.118 17.958 -1.696 1.00 66.31 103 LYS A C 1
ATOM 785 O O . LYS A 1 103 ? 18.827 18.871 -2.467 1.00 66.31 103 LYS A O 1
ATOM 790 N N . GLY A 1 104 ? 18.715 16.706 -1.883 1.00 77.62 104 GLY A N 1
ATOM 791 C CA . GLY A 1 104 ? 17.882 16.307 -3.004 1.00 77.62 104 GLY A CA 1
ATOM 792 C C . GLY A 1 104 ? 17.335 14.893 -2.888 1.00 77.62 104 GLY A C 1
ATOM 793 O O . GLY A 1 104 ? 17.630 14.138 -1.960 1.00 77.62 104 GLY A O 1
ATOM 794 N N . SER A 1 105 ? 16.517 14.543 -3.872 1.00 83.88 105 SER A N 1
ATOM 795 C CA . SER A 1 105 ? 16.156 13.168 -4.170 1.00 83.88 105 SER A CA 1
ATOM 796 C C . SER A 1 105 ? 16.497 12.866 -5.625 1.00 83.88 105 SER A C 1
ATOM 798 O O . SER A 1 105 ? 16.511 13.752 -6.483 1.00 83.88 105 SER A O 1
ATOM 800 N N . THR A 1 106 ? 16.820 11.611 -5.900 1.00 89.31 106 THR A N 1
ATOM 801 C CA . THR A 1 106 ? 17.027 11.106 -7.251 1.00 89.31 106 THR A CA 1
ATOM 802 C C . THR A 1 106 ? 15.900 10.148 -7.606 1.00 89.31 106 THR A C 1
ATOM 804 O O . THR A 1 106 ? 15.493 9.313 -6.794 1.00 89.31 106 THR A O 1
ATOM 807 N N . GLU A 1 107 ? 15.371 10.298 -8.816 1.00 91.62 107 GLU A N 1
ATOM 808 C CA . GLU A 1 107 ? 14.369 9.390 -9.358 1.00 91.62 107 GLU A CA 1
ATOM 809 C C . GLU A 1 107 ? 15.025 8.042 -9.676 1.00 91.62 107 GLU A C 1
ATOM 811 O O . GLU A 1 107 ? 16.080 7.970 -10.312 1.00 91.62 107 GLU A O 1
ATOM 816 N N . ARG A 1 108 ? 14.396 6.961 -9.220 1.00 92.50 108 ARG A N 1
ATOM 817 C CA . ARG A 1 108 ? 14.816 5.581 -9.468 1.00 92.50 108 ARG A CA 1
ATOM 818 C C . ARG A 1 108 ? 13.616 4.750 -9.891 1.00 92.50 108 ARG A C 1
ATOM 820 O O . ARG A 1 108 ? 12.470 5.135 -9.685 1.00 92.50 108 ARG A O 1
ATOM 827 N N . TYR A 1 109 ? 13.900 3.587 -10.460 1.00 95.31 109 TYR A N 1
ATOM 828 C CA . TYR A 1 109 ? 12.888 2.652 -10.927 1.00 95.31 109 TYR A CA 1
ATOM 829 C C . TYR A 1 109 ? 13.177 1.282 -10.326 1.00 95.31 109 TYR A C 1
ATOM 831 O O . TYR A 1 109 ? 14.223 0.690 -10.600 1.00 95.31 109 TYR A O 1
ATOM 839 N N . LEU A 1 110 ? 12.272 0.798 -9.477 1.00 96.56 110 LEU A N 1
ATOM 840 C CA . LEU A 1 110 ? 12.319 -0.565 -8.959 1.00 96.56 110 LEU A CA 1
ATOM 841 C C . LEU A 1 110 ? 11.886 -1.513 -10.074 1.00 96.56 110 LEU A C 1
ATOM 843 O O . LEU A 1 110 ? 10.821 -1.320 -10.647 1.00 96.56 110 LEU A O 1
ATOM 847 N N . THR A 1 111 ? 12.689 -2.526 -10.386 1.00 96.94 111 THR A N 1
ATOM 848 C CA . THR A 1 111 ? 12.359 -3.546 -11.405 1.00 96.94 111 THR A CA 1
ATOM 849 C C . THR A 1 111 ? 12.043 -4.911 -10.801 1.00 96.94 111 THR A C 1
ATOM 851 O O . THR A 1 111 ? 11.613 -5.822 -11.505 1.00 96.94 111 THR A O 1
ATOM 854 N N . HIS A 1 112 ? 12.218 -5.051 -9.487 1.00 97.25 112 HIS A N 1
ATOM 855 C CA . HIS A 1 112 ? 11.944 -6.260 -8.716 1.00 97.25 112 HIS A CA 1
ATOM 856 C C . HIS A 1 112 ? 11.189 -5.888 -7.439 1.00 97.25 112 HIS A C 1
ATOM 858 O O . HIS A 1 112 ? 11.311 -4.757 -6.960 1.00 97.25 112 HIS A O 1
ATOM 864 N N . PHE A 1 113 ? 10.428 -6.836 -6.892 1.00 96.81 113 PHE A N 1
ATOM 865 C CA . PHE A 1 113 ? 9.781 -6.667 -5.593 1.00 96.81 113 PHE A CA 1
ATOM 866 C C . PHE A 1 113 ? 10.789 -6.664 -4.438 1.00 96.81 113 PHE A C 1
ATOM 868 O O . PHE A 1 113 ? 11.942 -7.101 -4.560 1.00 96.81 113 PHE A O 1
ATOM 875 N N . ASP A 1 114 ? 10.308 -6.177 -3.298 1.00 91.44 114 ASP A N 1
ATOM 876 C CA . ASP A 1 114 ? 11.046 -6.017 -2.054 1.00 91.44 114 ASP A CA 1
ATOM 877 C C . ASP A 1 114 ? 12.299 -5.153 -2.255 1.00 91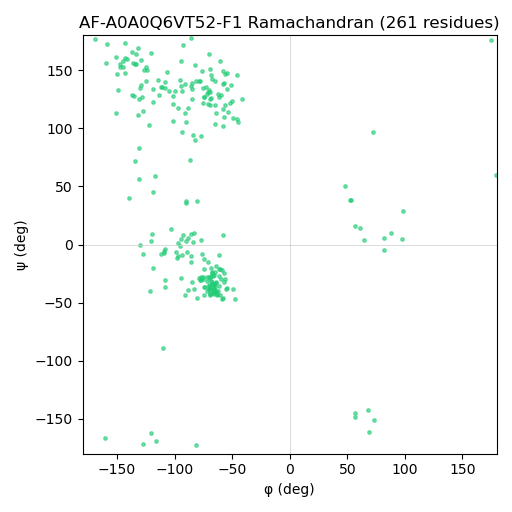.44 114 ASP A C 1
ATOM 879 O O . ASP A 1 114 ? 12.300 -4.209 -3.043 1.00 91.44 114 ASP A O 1
ATOM 883 N N . PHE A 1 115 ? 13.387 -5.450 -1.551 1.00 86.44 115 PHE A N 1
ATOM 884 C CA . PHE A 1 115 ? 14.655 -4.724 -1.673 1.00 86.44 115 PHE A CA 1
ATOM 885 C C . PHE A 1 115 ? 15.474 -5.175 -2.896 1.00 86.44 115 PHE A C 1
ATOM 887 O O . PHE A 1 115 ? 16.693 -5.313 -2.829 1.00 86.44 115 PHE A O 1
ATOM 894 N N . GLY A 1 116 ? 14.796 -5.471 -4.008 1.00 85.06 116 GLY A N 1
ATOM 895 C CA . GLY A 1 116 ? 15.413 -5.964 -5.238 1.00 85.06 116 GLY A CA 1
ATOM 896 C C . GLY A 1 116 ? 15.718 -7.466 -5.260 1.00 85.06 116 GLY A C 1
ATOM 897 O O . GLY A 1 116 ? 16.352 -7.935 -6.199 1.00 85.06 116 GLY A O 1
ATOM 898 N N . GLY A 1 117 ? 15.302 -8.211 -4.231 1.00 87.75 117 GLY A N 1
ATOM 899 C CA . GLY A 1 117 ? 15.511 -9.661 -4.125 1.00 87.75 117 GLY A CA 1
ATOM 900 C C . GLY A 1 117 ? 14.309 -10.512 -4.547 1.00 87.75 117 GLY A C 1
ATOM 901 O O . GLY A 1 117 ? 14.450 -11.727 -4.671 1.00 87.75 117 GLY A O 1
ATOM 902 N N . GLY A 1 118 ? 13.139 -9.894 -4.735 1.00 93.56 118 GLY A N 1
ATOM 903 C CA . GLY A 1 118 ? 11.915 -10.576 -5.142 1.00 93.56 118 GLY A CA 1
ATOM 904 C C . GLY A 1 118 ? 11.838 -10.837 -6.648 1.00 93.56 118 GLY A C 1
ATOM 905 O O . GLY A 1 118 ? 12.780 -10.592 -7.402 1.00 93.56 118 GLY A O 1
ATOM 906 N N . ALA A 1 119 ? 10.680 -11.325 -7.101 1.00 96.12 119 ALA A N 1
ATOM 907 C CA . ALA A 1 119 ? 10.406 -11.515 -8.524 1.00 96.12 119 ALA A CA 1
ATOM 908 C C . ALA A 1 119 ? 10.479 -10.187 -9.299 1.00 96.12 119 ALA A C 1
ATOM 910 O O . ALA A 1 119 ? 10.306 -9.103 -8.733 1.00 96.12 119 ALA A O 1
ATOM 911 N N . ARG A 1 120 ? 10.704 -10.266 -10.613 1.00 97.62 120 ARG A N 1
ATOM 912 C CA . ARG A 1 120 ? 10.647 -9.084 -11.478 1.00 97.62 120 ARG A CA 1
ATOM 913 C C . ARG A 1 120 ? 9.219 -8.567 -11.564 1.00 97.62 120 ARG A C 1
ATOM 915 O O . ARG A 1 120 ? 8.276 -9.349 -11.676 1.00 97.62 120 ARG A O 1
ATOM 922 N N . LEU A 1 121 ? 9.066 -7.246 -11.591 1.00 98.06 121 LEU A N 1
ATOM 923 C CA . LEU A 1 121 ? 7.744 -6.623 -11.676 1.00 98.06 121 LEU A CA 1
ATOM 924 C C . LEU A 1 121 ? 7.023 -7.004 -12.974 1.00 98.06 121 LEU A C 1
ATOM 926 O O . LEU A 1 121 ? 5.827 -7.281 -12.950 1.00 98.06 121 LEU A O 1
ATOM 930 N N . VAL A 1 122 ? 7.759 -7.055 -14.090 1.00 97.69 122 VAL A N 1
ATOM 931 C CA . VAL A 1 122 ? 7.217 -7.384 -15.420 1.00 97.69 122 VAL A CA 1
ATOM 932 C C . VAL A 1 122 ? 6.599 -8.786 -15.488 1.00 97.69 122 VAL A C 1
ATOM 934 O O . VAL A 1 122 ? 5.684 -9.007 -16.276 1.00 97.69 122 VAL A O 1
ATOM 937 N N . ASP A 1 123 ? 7.059 -9.713 -14.644 1.00 97.56 123 ASP A N 1
ATOM 938 C CA . ASP A 1 123 ? 6.609 -11.108 -14.653 1.00 97.56 123 ASP A CA 1
ATOM 939 C C . ASP A 1 123 ? 5.334 -11.326 -13.812 1.00 97.56 123 ASP A C 1
ATOM 941 O O . ASP A 1 123 ? 4.691 -12.369 -13.928 1.00 97.56 123 ASP A O 1
ATOM 945 N N . VAL A 1 124 ? 4.961 -10.364 -12.959 1.00 97.81 124 VAL A N 1
ATOM 946 C CA . VAL A 1 124 ? 3.878 -10.519 -11.966 1.00 97.81 124 VAL A CA 1
ATOM 947 C C . VAL A 1 124 ? 2.770 -9.484 -12.135 1.00 97.81 124 VAL A C 1
ATOM 949 O O . VAL A 1 124 ? 1.597 -9.824 -11.979 1.00 97.81 124 VAL A O 1
ATOM 952 N N . ILE A 1 125 ? 3.119 -8.227 -12.430 1.00 98.06 125 ILE A N 1
ATOM 953 C CA . ILE A 1 125 ? 2.154 -7.127 -12.466 1.00 98.06 125 ILE A CA 1
ATOM 954 C C . ILE A 1 125 ? 1.299 -7.210 -13.728 1.00 98.06 125 ILE A C 1
ATOM 956 O O . ILE A 1 125 ? 1.797 -7.082 -14.849 1.00 98.06 125 ILE A O 1
ATOM 960 N N . ASP A 1 126 ? -0.022 -7.294 -13.552 1.00 97.94 126 ASP A N 1
ATOM 961 C CA . ASP A 1 126 ? -0.946 -7.056 -14.654 1.00 97.94 126 ASP A CA 1
ATOM 962 C C . ASP A 1 126 ? -1.071 -5.548 -14.900 1.00 97.94 126 ASP A C 1
ATOM 964 O O . ASP A 1 126 ? -1.897 -4.842 -14.314 1.00 97.94 126 ASP A O 1
ATOM 968 N N . VAL A 1 127 ? -0.244 -5.048 -15.819 1.00 97.25 127 VAL A N 1
ATOM 969 C CA . VAL A 1 127 ? -0.196 -3.625 -16.173 1.00 97.25 127 VAL A CA 1
ATOM 970 C C . VAL A 1 127 ? -1.558 -3.116 -16.645 1.00 97.25 127 VAL A C 1
ATOM 972 O O . VAL A 1 127 ? -1.893 -1.967 -16.386 1.00 97.25 127 VAL A O 1
ATOM 975 N N . SER A 1 128 ? -2.391 -3.930 -17.301 1.00 96.94 128 SER A N 1
ATOM 976 C CA . SER A 1 128 ? -3.680 -3.465 -17.833 1.00 96.94 128 SER A CA 1
ATOM 977 C C . SER A 1 128 ? -4.674 -3.088 -16.730 1.00 96.94 128 SER A C 1
ATOM 979 O O . SER A 1 128 ? -5.378 -2.086 -16.855 1.00 96.94 128 SER A O 1
ATOM 981 N N . THR A 1 129 ? -4.638 -3.796 -15.601 1.00 97.31 129 THR A N 1
ATOM 982 C CA . THR A 1 129 ? -5.565 -3.625 -14.469 1.00 97.31 129 THR A CA 1
ATOM 983 C C . THR A 1 129 ? -4.933 -2.984 -13.236 1.00 97.31 129 THR A C 1
ATOM 985 O O . THR A 1 129 ? -5.650 -2.681 -12.291 1.00 97.31 129 THR A O 1
ATOM 988 N N . PHE A 1 130 ? -3.625 -2.711 -13.263 1.00 97.19 130 PHE A N 1
ATOM 989 C CA . PHE A 1 130 ? -2.925 -2.046 -12.166 1.00 97.19 130 PHE A CA 1
ATOM 990 C C . PHE A 1 130 ? -3.485 -0.648 -11.860 1.00 97.19 130 PHE A C 1
ATOM 992 O O . PHE A 1 130 ? -3.600 0.186 -12.766 1.00 97.19 130 PHE A O 1
ATOM 999 N N . GLU A 1 131 ? -3.795 -0.380 -10.596 1.00 95.25 131 GLU A N 1
ATOM 1000 C CA . GLU A 1 131 ? -4.298 0.903 -10.105 1.00 95.25 131 GLU A CA 1
ATOM 1001 C C . GLU A 1 131 ? -3.831 1.193 -8.672 1.00 95.25 131 GLU A C 1
ATOM 1003 O O . GLU A 1 131 ? -3.588 0.281 -7.880 1.00 95.25 131 GLU A O 1
ATOM 1008 N N . GLN A 1 132 ? -3.730 2.480 -8.335 1.00 95.31 132 GLN A N 1
ATOM 1009 C CA . GLN A 1 132 ? -3.490 2.945 -6.968 1.00 95.31 132 GLN A CA 1
ATOM 1010 C C . GLN A 1 132 ? -4.815 3.052 -6.206 1.00 95.31 132 GLN A C 1
ATOM 1012 O O . GLN A 1 132 ? -5.815 3.531 -6.744 1.00 95.31 132 GLN A O 1
ATOM 1017 N N . LEU A 1 133 ? -4.817 2.640 -4.940 1.00 93.31 133 LEU A N 1
ATOM 1018 C CA . LEU A 1 133 ? -5.986 2.687 -4.071 1.00 93.31 133 LEU A CA 1
ATOM 1019 C C . LEU A 1 133 ? -6.006 3.988 -3.252 1.00 93.31 133 LEU A C 1
ATOM 1021 O O . LEU A 1 133 ? -5.390 4.095 -2.191 1.00 93.31 133 LEU A O 1
ATOM 1025 N N . GLY A 1 134 ? -6.758 4.980 -3.736 1.00 83.50 134 GLY A N 1
ATOM 1026 C CA . GLY A 1 134 ? -6.902 6.280 -3.071 1.00 83.50 134 GLY A CA 1
ATOM 1027 C C . GLY A 1 134 ? -5.606 7.099 -3.087 1.00 83.50 134 GLY A C 1
ATOM 1028 O O . GLY A 1 134 ? -4.880 7.085 -4.075 1.00 83.50 134 GLY A O 1
ATOM 1029 N N . THR A 1 135 ? -5.332 7.821 -2.000 1.00 76.62 135 THR A N 1
ATOM 1030 C CA . THR A 1 135 ? -4.082 8.577 -1.769 1.00 76.62 135 THR A CA 1
ATOM 1031 C C . THR A 1 135 ? -3.003 7.755 -1.058 1.00 76.62 135 THR A C 1
ATOM 1033 O O . THR A 1 135 ? -1.932 8.275 -0.769 1.00 76.62 135 THR A O 1
ATOM 1036 N N . SER A 1 136 ? -3.271 6.473 -0.796 1.00 80.31 136 SER A N 1
ATOM 1037 C CA . SER A 1 136 ? -2.415 5.612 0.022 1.00 80.31 136 SER A CA 1
ATOM 1038 C C . SER A 1 136 ? -1.275 4.948 -0.752 1.00 80.31 136 SER A C 1
ATOM 1040 O O . SER A 1 136 ? -1.185 5.025 -1.982 1.00 80.31 136 SER A O 1
ATOM 1042 N N . ASP A 1 137 ? -0.462 4.196 -0.012 1.00 90.56 137 ASP A N 1
ATOM 1043 C CA . ASP A 1 137 ? 0.617 3.366 -0.540 1.00 90.56 137 ASP A CA 1
ATOM 1044 C C . ASP A 1 137 ? 0.161 1.982 -1.047 1.00 90.56 137 ASP A C 1
ATOM 1046 O O . ASP A 1 137 ? 0.989 1.116 -1.344 1.00 90.56 137 ASP A O 1
ATOM 1050 N N . PHE A 1 138 ? -1.147 1.736 -1.148 1.00 94.88 138 PHE A N 1
ATOM 1051 C CA . PHE A 1 138 ? -1.681 0.473 -1.654 1.00 94.88 138 PHE A CA 1
ATOM 1052 C C . PHE A 1 138 ? -2.007 0.540 -3.144 1.00 94.88 138 PHE A C 1
ATOM 1054 O O . PHE A 1 138 ? -2.562 1.517 -3.649 1.00 94.88 138 PHE A O 1
ATOM 1061 N N . TYR A 1 139 ? -1.721 -0.554 -3.841 1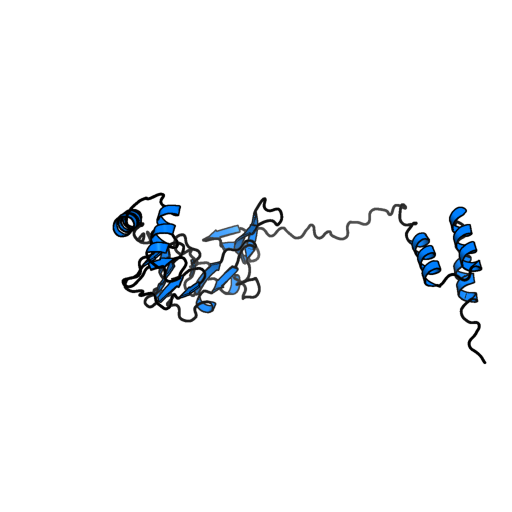.00 96.44 139 TYR A N 1
ATOM 1062 C CA . TYR A 1 139 ? -2.019 -0.730 -5.259 1.00 96.44 139 TYR A CA 1
ATOM 1063 C C . TYR A 1 139 ? -2.647 -2.097 -5.467 1.00 96.44 139 TYR A C 1
ATOM 1065 O O . TYR A 1 139 ? -2.408 -3.015 -4.690 1.00 96.44 139 TYR A O 1
ATOM 1073 N N . ARG A 1 140 ? -3.421 -2.277 -6.528 1.00 96.06 140 ARG A N 1
ATOM 1074 C CA . ARG A 1 140 ? -3.920 -3.603 -6.899 1.00 96.06 140 ARG A CA 1
ATOM 1075 C C . ARG A 1 140 ? -3.925 -3.785 -8.397 1.00 96.06 140 ARG A C 1
ATOM 1077 O O . ARG A 1 140 ? -3.979 -2.818 -9.147 1.00 96.06 140 ARG A O 1
ATOM 1084 N N . ASP A 1 141 ? -3.941 -5.038 -8.804 1.00 97.25 141 ASP A N 1
ATOM 1085 C CA . ASP A 1 141 ? -4.377 -5.444 -10.130 1.00 97.25 141 ASP A CA 1
ATOM 1086 C C . ASP A 1 141 ? -5.445 -6.541 -10.001 1.00 97.25 141 ASP A C 1
ATOM 1088 O O . ASP A 1 141 ? -5.932 -6.832 -8.904 1.00 97.25 141 ASP A O 1
ATOM 1092 N N . LYS A 1 142 ? -5.844 -7.158 -11.117 1.00 95.81 142 LYS A N 1
ATOM 1093 C CA . LYS A 1 142 ? -6.869 -8.216 -11.110 1.00 95.81 142 LYS A CA 1
ATOM 1094 C C . LYS A 1 142 ? -6.494 -9.449 -10.266 1.00 95.81 142 LYS A C 1
ATOM 1096 O O . LYS A 1 142 ? -7.369 -10.236 -9.915 1.00 95.81 142 LYS A O 1
ATOM 1101 N N . THR A 1 143 ? -5.208 -9.651 -9.992 1.00 95.25 143 THR A N 1
ATOM 1102 C CA . THR A 1 143 ? -4.631 -10.858 -9.386 1.00 95.25 143 THR A CA 1
ATOM 1103 C C . THR A 1 143 ? -3.944 -10.632 -8.051 1.00 95.25 143 THR A C 1
ATOM 1105 O O . THR A 1 143 ? -3.787 -11.604 -7.317 1.00 95.25 143 THR A O 1
ATOM 1108 N N . HIS A 1 144 ? -3.543 -9.410 -7.711 1.00 96.44 144 HIS A N 1
ATOM 1109 C CA . HIS A 1 144 ? -2.668 -9.121 -6.580 1.00 96.44 144 HIS A CA 1
ATOM 1110 C C . HIS A 1 144 ? -3.032 -7.797 -5.904 1.00 96.44 144 HIS A C 1
ATOM 1112 O O . HIS A 1 144 ? -3.567 -6.873 -6.515 1.00 96.44 144 HIS A O 1
ATOM 1118 N N . LEU A 1 145 ? -2.722 -7.733 -4.613 1.00 96.69 145 LEU A N 1
ATOM 1119 C CA . LEU A 1 145 ? -2.715 -6.514 -3.814 1.00 96.69 145 LEU A CA 1
ATOM 1120 C C . LEU A 1 145 ? -1.252 -6.231 -3.470 1.00 96.69 145 LEU A C 1
ATOM 1122 O O . LEU A 1 145 ? -0.523 -7.152 -3.104 1.00 96.69 145 LEU A O 1
ATOM 1126 N N . TYR A 1 146 ? -0.833 -4.983 -3.596 1.00 96.62 146 TYR A N 1
ATOM 1127 C CA . TYR A 1 146 ? 0.536 -4.533 -3.405 1.00 96.62 146 TYR A CA 1
ATOM 1128 C C . TYR A 1 146 ? 0.587 -3.420 -2.371 1.00 96.62 146 TYR A C 1
ATOM 1130 O O . TYR A 1 146 ? -0.359 -2.642 -2.226 1.00 96.62 146 TYR A O 1
ATOM 1138 N N . GLN A 1 147 ? 1.732 -3.312 -1.714 1.00 95.06 147 GLN A N 1
ATOM 1139 C CA . GLN A 1 147 ? 2.050 -2.209 -0.828 1.00 95.06 147 GLN A CA 1
ATOM 1140 C C . GLN A 1 147 ? 3.400 -1.620 -1.219 1.00 95.06 147 GLN A C 1
ATOM 1142 O O . GLN A 1 147 ? 4.396 -2.340 -1.314 1.00 95.06 147 GLN A O 1
ATOM 1147 N N . TYR A 1 148 ? 3.429 -0.310 -1.427 1.00 94.62 148 TYR A N 1
ATOM 1148 C CA . TYR A 1 148 ? 4.664 0.453 -1.442 1.00 94.62 148 TYR A CA 1
ATOM 1149 C C . TYR A 1 148 ? 5.011 0.853 -0.003 1.00 94.62 148 TYR A C 1
ATOM 1151 O O . TYR A 1 148 ? 4.148 1.229 0.780 1.00 94.62 148 TYR A O 1
ATOM 1159 N N . TYR A 1 149 ? 6.271 0.725 0.382 1.00 91.19 149 TYR A N 1
ATOM 1160 C CA . TYR A 1 149 ? 6.755 1.192 1.672 1.00 91.19 149 TYR A CA 1
ATOM 1161 C C . TYR A 1 149 ? 7.879 2.182 1.423 1.00 91.19 149 TYR A C 1
ATOM 1163 O O . TYR A 1 149 ? 8.989 1.779 1.065 1.00 91.19 149 TYR A O 1
ATOM 1171 N N . ASP A 1 150 ? 7.558 3.467 1.567 1.00 89.00 150 ASP A N 1
ATOM 1172 C CA . ASP A 1 150 ? 8.482 4.557 1.286 1.00 89.00 150 ASP A CA 1
ATOM 1173 C C . ASP A 1 150 ? 9.605 4.634 2.326 1.00 89.00 150 ASP A C 1
ATOM 1175 O O . ASP A 1 150 ? 9.370 4.583 3.537 1.00 89.00 150 ASP A O 1
ATOM 1179 N N . MET A 1 151 ? 10.837 4.757 1.839 1.00 89.81 151 MET A N 1
ATOM 1180 C CA . MET A 1 151 ? 12.055 4.831 2.644 1.00 89.81 151 MET A CA 1
ATOM 1181 C C . MET A 1 151 ? 13.035 5.805 2.002 1.00 89.81 151 MET A C 1
ATOM 1183 O O . MET A 1 151 ? 12.980 6.072 0.804 1.00 89.81 151 MET A O 1
ATOM 1187 N N . ALA A 1 152 ? 14.000 6.283 2.790 1.00 89.12 152 ALA A N 1
ATOM 1188 C CA . ALA A 1 152 ? 15.004 7.233 2.318 1.00 89.12 152 ALA A CA 1
ATOM 1189 C C . ALA A 1 152 ? 15.814 6.733 1.106 1.00 89.12 152 ALA A C 1
ATOM 1191 O O . ALA A 1 152 ? 16.329 7.545 0.352 1.00 89.12 152 ALA A O 1
ATOM 1192 N N . ASP A 1 153 ? 15.934 5.426 0.884 1.00 88.00 153 ASP A N 1
ATOM 1193 C CA . ASP A 1 153 ? 16.639 4.822 -0.252 1.00 88.00 153 ASP A CA 1
ATOM 1194 C C . ASP A 1 153 ? 15.737 4.510 -1.463 1.00 88.00 153 ASP A C 1
ATOM 1196 O O . ASP A 1 153 ? 16.199 3.911 -2.438 1.00 88.00 153 ASP A O 1
ATOM 1200 N N . GLY A 1 154 ? 14.480 4.964 -1.444 1.00 90.12 154 GLY A N 1
ATOM 1201 C CA . GLY A 1 154 ? 13.480 4.702 -2.482 1.00 90.12 154 GLY A CA 1
ATOM 1202 C C . GLY A 1 154 ? 12.526 3.555 -2.151 1.00 90.12 154 GLY A C 1
ATOM 1203 O O . GLY A 1 154 ? 11.707 3.196 -2.993 1.00 90.12 154 GLY A O 1
ATOM 1204 N N . GLY A 1 155 ? 12.610 2.983 -0.949 1.00 93.44 155 GLY A N 1
ATOM 1205 C CA . GLY A 1 155 ? 11.587 2.068 -0.457 1.00 93.44 155 GLY A CA 1
ATOM 1206 C C . GLY A 1 155 ? 11.529 0.733 -1.186 1.00 93.44 155 GLY A C 1
ATOM 1207 O O . GLY A 1 155 ? 12.475 0.293 -1.843 1.00 93.44 155 GLY A O 1
ATOM 1208 N N . ARG A 1 156 ? 10.387 0.063 -1.036 1.00 94.44 156 ARG A N 1
ATOM 1209 C CA . ARG A 1 156 ? 10.106 -1.213 -1.699 1.00 94.44 156 ARG A CA 1
ATOM 1210 C C . ARG A 1 156 ? 8.655 -1.317 -2.125 1.00 94.44 156 ARG A C 1
ATOM 1212 O O . ARG A 1 156 ? 7.771 -0.828 -1.429 1.00 94.44 156 ARG A O 1
ATOM 1219 N N . LEU A 1 157 ? 8.416 -2.012 -3.230 1.00 96.38 157 LEU A N 1
ATOM 1220 C CA . LEU A 1 157 ? 7.095 -2.501 -3.603 1.00 96.38 157 LEU A CA 1
ATOM 1221 C C . LEU A 1 157 ? 7.035 -3.988 -3.251 1.00 96.38 157 LEU A C 1
ATOM 1223 O O . LEU A 1 157 ? 7.906 -4.742 -3.676 1.00 96.38 157 LEU A O 1
ATOM 1227 N N . SER A 1 158 ? 6.023 -4.410 -2.505 1.00 95.62 158 SER A N 1
ATOM 1228 C CA . SER A 1 158 ? 5.851 -5.803 -2.078 1.00 95.62 158 SER A CA 1
ATOM 1229 C C . SER A 1 158 ? 4.465 -6.314 -2.460 1.00 95.62 158 SER A C 1
ATOM 1231 O O . SER A 1 158 ? 3.495 -5.550 -2.487 1.00 95.62 158 SER A O 1
ATOM 1233 N N . LEU A 1 159 ? 4.353 -7.620 -2.717 1.00 95.31 159 LEU A N 1
ATOM 1234 C CA . LEU A 1 159 ? 3.060 -8.301 -2.716 1.00 95.31 159 LEU A CA 1
ATOM 1235 C C . LEU A 1 159 ? 2.511 -8.257 -1.290 1.00 95.31 159 LEU A C 1
ATOM 1237 O O . LEU A 1 159 ? 3.127 -8.764 -0.356 1.00 95.31 159 LEU A O 1
ATOM 1241 N N . TYR A 1 160 ? 1.345 -7.648 -1.098 1.00 94.00 160 TYR A N 1
ATOM 1242 C CA . TYR A 1 160 ? 0.796 -7.483 0.244 1.00 94.00 160 TYR A CA 1
ATOM 1243 C C . TYR A 1 160 ? 0.392 -8.818 0.871 1.00 94.00 160 TYR A C 1
ATOM 1245 O O . TYR A 1 160 ? 0.402 -8.950 2.085 1.00 94.00 160 TYR A O 1
ATOM 1253 N N . THR A 1 161 ? 0.112 -9.838 0.060 1.00 90.88 161 THR A N 1
ATOM 1254 C CA . THR A 1 161 ? -0.101 -11.211 0.536 1.00 90.88 161 THR A CA 1
ATOM 1255 C C . THR A 1 161 ? 1.147 -11.833 1.156 1.00 90.88 161 THR A C 1
ATOM 1257 O O . THR A 1 161 ? 1.016 -12.730 1.978 1.00 90.88 161 THR A O 1
ATOM 1260 N N . ASP A 1 162 ? 2.349 -11.366 0.820 1.00 89.38 162 ASP A N 1
ATOM 1261 C CA . ASP A 1 162 ? 3.573 -11.856 1.464 1.00 89.38 162 ASP A CA 1
ATOM 1262 C C . ASP A 1 162 ? 3.742 -11.231 2.857 1.00 89.38 162 ASP A C 1
ATOM 1264 O O . ASP A 1 162 ? 4.309 -11.844 3.761 1.00 89.38 162 ASP A O 1
ATOM 1268 N N . VAL A 1 163 ? 3.196 -10.024 3.047 1.00 87.19 163 VAL A N 1
ATOM 1269 C CA . VAL A 1 163 ? 3.149 -9.318 4.335 1.00 87.19 163 VAL A CA 1
ATOM 1270 C C . VAL A 1 163 ? 1.996 -9.842 5.201 1.00 87.19 163 VAL A C 1
ATOM 1272 O O . VAL A 1 163 ? 2.183 -10.134 6.379 1.00 87.19 163 VAL A O 1
ATOM 1275 N N . GLU A 1 164 ? 0.811 -10.003 4.612 1.00 91.38 164 GLU A N 1
ATOM 1276 C CA . GLU A 1 164 ? -0.430 -10.434 5.257 1.00 91.38 164 GLU A CA 1
ATOM 1277 C C . GLU A 1 164 ? -1.101 -11.566 4.453 1.00 91.38 164 GLU A C 1
ATOM 1279 O O . GLU A 1 164 ? -2.050 -11.325 3.700 1.00 91.38 164 GLU A O 1
ATOM 1284 N N . PRO A 1 165 ? -0.676 -12.834 4.632 1.00 90.19 165 PRO A N 1
ATOM 1285 C 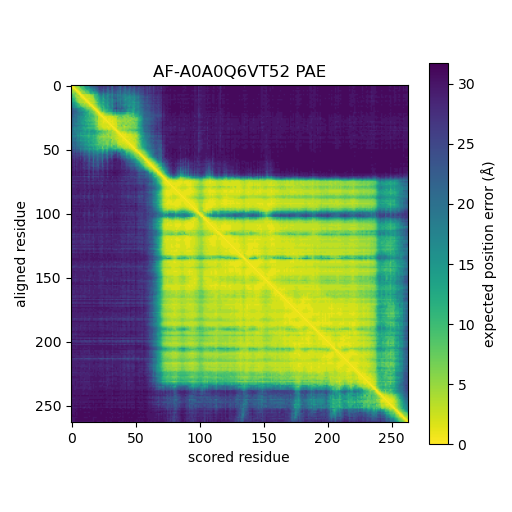CA . PRO A 1 165 ? -1.135 -13.970 3.814 1.00 90.19 165 PRO A CA 1
ATOM 1286 C C . PRO A 1 165 ? -2.639 -14.231 3.817 1.00 90.19 165 PRO A C 1
ATOM 1288 O O . PRO A 1 165 ? -3.172 -14.874 2.918 1.00 90.19 165 PRO A O 1
ATOM 1291 N N . SER A 1 166 ? -3.333 -13.756 4.846 1.00 91.00 166 SER A N 1
ATOM 1292 C CA . SER A 1 166 ? -4.770 -13.960 5.030 1.00 91.00 166 SER A CA 1
AT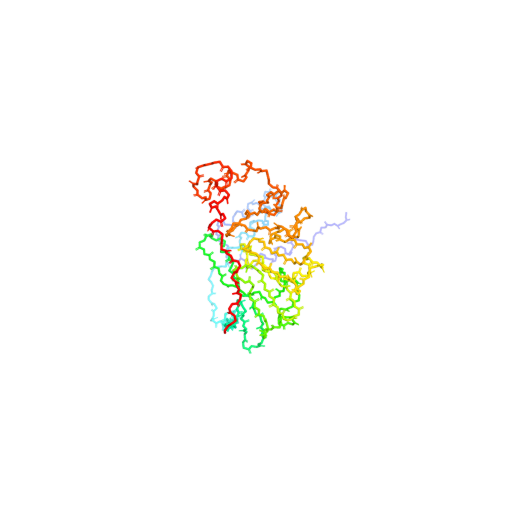OM 1293 C C . SER A 1 166 ? -5.618 -12.736 4.683 1.00 91.00 166 SER A C 1
ATOM 1295 O O . SER A 1 166 ? -6.777 -12.695 5.089 1.00 91.00 166 SER A O 1
ATOM 1297 N N . VAL A 1 167 ? -5.051 -11.734 4.004 1.00 94.38 167 VAL A N 1
ATOM 1298 C CA . VAL A 1 167 ? -5.809 -10.566 3.543 1.00 94.38 167 VAL A CA 1
ATOM 1299 C C . VAL A 1 167 ? -6.891 -10.972 2.546 1.00 94.38 167 VAL A C 1
ATOM 1301 O O . VAL A 1 167 ? -6.634 -11.668 1.561 1.00 94.38 167 VAL A O 1
ATOM 1304 N N . ASP A 1 168 ? -8.118 -10.516 2.782 1.00 95.31 168 ASP A N 1
ATOM 1305 C CA . ASP A 1 168 ? -9.197 -10.651 1.812 1.00 95.31 168 ASP A CA 1
ATOM 1306 C C . ASP A 1 168 ? -9.121 -9.495 0.806 1.00 95.31 168 ASP A C 1
ATOM 1308 O O . ASP A 1 168 ? -9.644 -8.400 1.019 1.00 95.31 168 ASP A O 1
ATOM 1312 N N . ARG A 1 169 ? -8.452 -9.759 -0.321 1.00 93.75 169 ARG A N 1
ATOM 1313 C CA . ARG A 1 169 ? -8.280 -8.804 -1.425 1.00 93.75 169 ARG A CA 1
ATOM 1314 C C . ARG A 1 169 ? -9.601 -8.247 -1.956 1.00 93.75 169 ARG A C 1
ATOM 1316 O O . ARG A 1 169 ? -9.643 -7.087 -2.356 1.00 93.75 169 ARG A O 1
ATOM 1323 N N . GLU A 1 170 ? -10.645 -9.067 -2.042 1.00 92.56 170 GLU A N 1
ATOM 1324 C CA . GLU A 1 170 ? -11.899 -8.675 -2.697 1.00 92.56 170 GLU A CA 1
ATOM 1325 C C . GLU A 1 170 ? -12.647 -7.621 -1.881 1.00 92.56 170 GLU A C 1
ATOM 1327 O O . GLU A 1 170 ? -13.248 -6.703 -2.437 1.00 92.56 170 GLU A O 1
ATOM 1332 N N . SER A 1 171 ? -12.564 -7.731 -0.555 1.00 95.25 171 SER A N 1
ATOM 1333 C CA . SER A 1 171 ? -13.157 -6.780 0.386 1.00 95.25 171 SER A CA 1
ATOM 1334 C C . SER A 1 171 ? -12.193 -5.691 0.867 1.00 95.25 171 SER A C 1
ATOM 1336 O O . SER A 1 171 ? -12.581 -4.885 1.716 1.00 95.25 171 SER A O 1
ATOM 1338 N N . PHE A 1 172 ? -10.964 -5.646 0.339 1.00 95.56 172 PHE A N 1
ATOM 1339 C CA . PHE A 1 172 ? -9.944 -4.697 0.771 1.00 95.56 172 PHE A CA 1
ATOM 1340 C C . PHE A 1 172 ? -10.291 -3.260 0.364 1.00 95.56 172 PHE A C 1
ATOM 1342 O O . PHE A 1 172 ? -10.512 -2.951 -0.811 1.00 95.56 172 PHE A O 1
ATOM 1349 N N . VAL A 1 173 ? -10.309 -2.363 1.346 1.00 94.06 173 VAL A N 1
ATOM 1350 C CA . VAL A 1 173 ? -10.647 -0.949 1.199 1.00 94.06 173 VAL A CA 1
ATOM 1351 C C . VAL A 1 173 ? -9.667 -0.107 2.004 1.00 94.06 173 VAL A C 1
ATOM 1353 O O . VAL A 1 173 ? -9.491 -0.304 3.205 1.00 94.06 173 VAL A O 1
ATOM 1356 N N . VAL A 1 174 ? -9.080 0.887 1.349 1.00 94.62 174 VAL A N 1
ATOM 1357 C CA . VAL A 1 174 ? -8.276 1.924 1.999 1.00 94.62 174 VAL A CA 1
ATOM 1358 C C . VAL A 1 174 ? -9.208 2.897 2.720 1.00 94.62 174 VAL A C 1
ATOM 1360 O O . VAL A 1 174 ? -10.161 3.404 2.125 1.00 94.62 174 VAL A O 1
ATOM 1363 N N . LEU A 1 175 ? -8.952 3.132 4.008 1.00 93.38 175 LEU A N 1
ATOM 1364 C CA . LEU A 1 175 ? -9.736 4.043 4.844 1.00 93.38 175 LEU A CA 1
ATOM 1365 C C . LEU A 1 175 ? -9.154 5.458 4.822 1.00 93.38 175 LEU A C 1
ATOM 1367 O O . LEU A 1 175 ? -9.911 6.418 4.709 1.00 93.38 175 LEU A O 1
ATOM 1371 N N . ASN A 1 176 ? -7.831 5.572 4.928 1.00 90.44 176 ASN A N 1
ATOM 1372 C CA . ASN A 1 176 ? -7.052 6.799 4.759 1.00 90.44 176 ASN A CA 1
ATOM 1373 C C . ASN A 1 176 ? -5.577 6.437 4.477 1.00 90.44 176 ASN A C 1
ATOM 1375 O O . ASN A 1 176 ? -5.269 5.276 4.211 1.00 90.44 176 ASN A O 1
ATOM 1379 N N . ASP A 1 177 ? -4.665 7.406 4.563 1.00 88.12 177 ASP A N 1
ATOM 1380 C CA . ASP A 1 177 ? -3.233 7.197 4.289 1.00 88.12 177 ASP A CA 1
ATOM 1381 C C . ASP A 1 177 ? -2.541 6.225 5.267 1.00 88.12 177 ASP A C 1
ATOM 1383 O O . ASP A 1 177 ? -1.482 5.685 4.961 1.00 88.12 177 ASP A O 1
ATOM 1387 N N . PHE A 1 178 ? -3.141 5.971 6.433 1.00 91.06 178 PHE A N 1
ATOM 1388 C CA . PHE A 1 178 ? -2.559 5.151 7.501 1.00 91.06 178 PHE A CA 1
ATOM 1389 C C . PHE A 1 178 ? -3.245 3.794 7.652 1.00 91.06 178 PHE A C 1
ATOM 1391 O O . PHE A 1 178 ? -2.614 2.821 8.069 1.00 91.06 178 PHE A O 1
ATOM 1398 N N . TYR A 1 179 ? -4.539 3.724 7.345 1.00 93.94 179 TYR A N 1
ATOM 1399 C CA . TYR A 1 179 ? -5.377 2.576 7.646 1.00 93.94 179 TYR A CA 1
ATOM 1400 C C . TYR A 1 179 ? -6.079 2.033 6.408 1.00 93.94 179 TYR A C 1
ATOM 1402 O O . TYR A 1 179 ? -6.638 2.766 5.592 1.00 93.94 179 TYR A O 1
ATOM 1410 N N . ALA A 1 180 ? -6.145 0.711 6.338 1.00 95.25 180 ALA A N 1
ATOM 1411 C CA . ALA A 1 180 ? -6.983 -0.028 5.409 1.00 95.25 180 ALA A CA 1
ATOM 1412 C C . ALA A 1 180 ? -7.756 -1.110 6.165 1.00 95.25 180 ALA A C 1
ATOM 1414 O O . ALA A 1 180 ? -7.497 -1.386 7.337 1.00 95.25 180 ALA A O 1
ATOM 1415 N N . LYS A 1 181 ? -8.733 -1.725 5.512 1.00 95.56 181 LYS A N 1
ATOM 1416 C CA . LYS A 1 181 ? -9.478 -2.843 6.078 1.00 95.56 181 LYS A CA 1
ATOM 1417 C C . LYS A 1 181 ? -9.860 -3.853 5.025 1.00 95.56 181 LYS A C 1
ATOM 1419 O O . LYS A 1 181 ? -10.013 -3.501 3.863 1.00 95.56 181 LYS A O 1
ATOM 1424 N N . ASP A 1 182 ? -10.112 -5.068 5.472 1.00 96.50 182 ASP A N 1
ATOM 1425 C CA . ASP A 1 182 ? -10.927 -6.026 4.740 1.00 96.50 182 ASP A CA 1
ATOM 1426 C C . ASP A 1 182 ? -12.201 -6.346 5.548 1.00 96.50 182 ASP A C 1
ATOM 1428 O O . ASP A 1 182 ? -12.531 -5.654 6.519 1.00 96.50 182 ASP A O 1
ATOM 1432 N N . LYS A 1 183 ? -12.963 -7.370 5.152 1.00 95.25 183 LYS A N 1
ATOM 1433 C CA . LYS A 1 183 ? -14.198 -7.755 5.859 1.00 95.25 183 LYS A CA 1
ATOM 1434 C C . LYS A 1 183 ? -13.995 -8.181 7.320 1.00 95.25 183 LYS A C 1
ATOM 1436 O O . LYS A 1 183 ? -14.968 -8.199 8.072 1.00 95.25 183 LYS A O 1
ATOM 1441 N N . GLY A 1 184 ? -12.787 -8.588 7.706 1.00 95.38 184 GLY A N 1
ATOM 1442 C CA . GLY A 1 184 ? -12.500 -9.217 8.993 1.00 95.38 184 GLY A CA 1
ATOM 1443 C C . GLY A 1 184 ? -11.373 -8.573 9.792 1.00 95.38 184 GLY A C 1
ATOM 1444 O O . GLY A 1 184 ? -11.175 -8.971 10.939 1.00 95.38 184 GLY A O 1
ATOM 1445 N N . ARG A 1 185 ? -10.626 -7.619 9.224 1.00 96.69 185 ARG A N 1
ATOM 1446 C CA . ARG A 1 185 ? -9.430 -7.036 9.843 1.00 96.69 185 ARG A CA 1
ATOM 1447 C C . ARG A 1 185 ? -9.236 -5.574 9.482 1.00 96.69 185 ARG A C 1
ATOM 1449 O O . ARG A 1 185 ? -9.671 -5.103 8.434 1.00 96.69 185 ARG A O 1
ATOM 1456 N N . ILE A 1 186 ? -8.521 -4.884 10.363 1.00 97.00 186 ILE A N 1
ATOM 1457 C CA . ILE A 1 186 ? -7.973 -3.552 10.127 1.00 97.00 186 ILE A CA 1
ATOM 1458 C C . ILE A 1 186 ? -6.466 -3.674 9.970 1.00 97.00 186 ILE A C 1
ATOM 1460 O O . ILE A 1 186 ? -5.833 -4.416 10.714 1.00 97.00 186 ILE A O 1
ATOM 1464 N N . TYR A 1 187 ? -5.910 -2.923 9.031 1.00 95.06 187 TYR A N 1
ATOM 1465 C CA . TYR A 1 187 ? -4.496 -2.883 8.705 1.00 95.06 187 TYR A CA 1
ATOM 1466 C C . TYR A 1 187 ? -3.947 -1.484 8.926 1.00 95.06 187 TYR A C 1
ATOM 1468 O O . TYR A 1 187 ? -4.545 -0.504 8.485 1.00 95.06 187 TYR A O 1
ATOM 1476 N N . TYR A 1 188 ? -2.794 -1.410 9.576 1.00 93.19 188 TYR A N 1
ATOM 1477 C CA . TYR A 1 188 ? -1.965 -0.222 9.653 1.00 93.19 188 TYR A CA 1
ATOM 1478 C C . TYR A 1 188 ? -0.827 -0.330 8.636 1.00 93.19 188 TYR A C 1
ATOM 1480 O O . TYR A 1 188 ? -0.137 -1.352 8.570 1.00 93.19 188 TYR A O 1
ATOM 1488 N N . HIS A 1 189 ? -0.603 0.723 7.849 1.00 87.12 189 HIS A N 1
ATOM 1489 C CA . HIS A 1 189 ? 0.314 0.679 6.707 1.00 87.12 189 HIS A CA 1
ATOM 1490 C C . HIS A 1 189 ? 1.760 0.330 7.091 1.00 87.12 189 HIS A C 1
ATOM 1492 O O . HIS A 1 189 ? 2.444 -0.315 6.305 1.00 87.12 189 HIS A O 1
ATOM 1498 N N . ARG A 1 190 ? 2.232 0.664 8.301 1.00 85.19 190 ARG A N 1
ATOM 1499 C CA . ARG A 1 190 ? 3.587 0.274 8.757 1.00 85.19 190 ARG A CA 1
ATOM 1500 C C . ARG A 1 190 ? 3.641 -0.962 9.655 1.00 85.19 190 ARG A C 1
ATOM 1502 O O . ARG A 1 190 ? 4.740 -1.382 10.004 1.00 85.19 190 ARG A O 1
ATOM 1509 N N . GLY A 1 191 ? 2.498 -1.513 10.064 1.00 83.31 191 GLY A N 1
ATOM 1510 C CA . GLY A 1 191 ? 2.436 -2.515 11.140 1.00 83.31 191 GLY A CA 1
ATOM 1511 C C . GLY A 1 191 ? 1.647 -3.784 10.830 1.00 83.31 191 GLY A C 1
ATOM 1512 O O . GLY A 1 191 ? 1.569 -4.649 11.696 1.00 83.31 191 GLY A O 1
ATOM 1513 N N . GLY A 1 192 ? 1.069 -3.915 9.633 1.00 88.81 192 GLY A N 1
ATOM 1514 C CA . GLY A 1 192 ? 0.213 -5.057 9.304 1.00 88.81 192 GLY A CA 1
ATOM 1515 C C . GLY A 1 192 ? -1.143 -4.966 10.006 1.00 88.81 192 GLY A C 1
ATOM 1516 O O . GLY A 1 192 ? -1.646 -3.867 10.250 1.00 88.81 192 GLY A O 1
ATOM 1517 N N . TRP A 1 193 ? -1.777 -6.103 10.296 1.00 93.19 193 TRP A N 1
ATOM 1518 C CA . TRP A 1 193 ? -3.112 -6.101 10.908 1.00 93.19 193 TRP A CA 1
ATOM 1519 C C . TRP A 1 193 ? -3.116 -5.810 12.418 1.00 93.19 193 TRP A C 1
ATOM 1521 O O . TRP A 1 193 ? -2.292 -6.310 13.183 1.00 93.19 193 TRP A O 1
ATOM 1531 N N . ILE A 1 194 ? -4.110 -5.039 12.860 1.00 94.94 194 ILE A N 1
ATOM 1532 C CA . ILE A 1 194 ? -4.306 -4.630 14.254 1.00 94.94 194 ILE A CA 1
ATOM 1533 C C . ILE A 1 194 ? -5.206 -5.657 14.944 1.00 94.94 194 ILE A C 1
ATOM 1535 O O . ILE A 1 194 ? -6.385 -5.786 14.604 1.00 94.94 194 ILE A O 1
ATOM 1539 N N . ARG A 1 195 ? -4.662 -6.400 15.915 1.00 92.06 195 ARG A N 1
ATOM 1540 C CA . ARG A 1 195 ? -5.335 -7.575 16.496 1.00 92.06 195 ARG A CA 1
ATOM 1541 C C . ARG A 1 195 ? -6.562 -7.244 17.327 1.00 92.06 195 ARG A C 1
ATOM 1543 O O . ARG A 1 195 ? -7.538 -7.987 17.314 1.00 92.06 195 ARG A O 1
ATOM 1550 N N . GLU A 1 196 ? -6.488 -6.154 18.071 1.00 92.19 196 GLU A N 1
ATOM 1551 C CA . GLU A 1 196 ? -7.501 -5.729 19.031 1.00 92.19 196 GLU A CA 1
ATOM 1552 C C . GLU A 1 196 ? -8.577 -4.844 18.398 1.00 92.19 196 GLU A C 1
ATOM 1554 O O . GLU A 1 196 ? -9.538 -4.488 19.080 1.00 92.19 196 GLU A O 1
ATOM 1559 N N . ALA A 1 197 ? -8.402 -4.460 17.130 1.00 95.50 197 ALA A N 1
ATOM 1560 C CA . ALA A 1 197 ? -9.326 -3.584 16.432 1.00 95.50 197 ALA A CA 1
ATOM 1561 C C . ALA A 1 197 ? -10.617 -4.317 16.082 1.00 95.50 197 ALA A C 1
ATOM 1563 O O . ALA A 1 197 ? -10.595 -5.430 15.559 1.00 95.50 197 ALA A O 1
ATOM 1564 N N . ASP A 1 198 ? -11.745 -3.652 16.310 1.00 96.19 198 ASP A N 1
ATOM 1565 C CA . ASP A 1 198 ? -13.046 -4.111 15.840 1.00 96.19 198 ASP A CA 1
ATOM 1566 C C . ASP A 1 198 ? -13.354 -3.551 14.438 1.00 96.19 198 ASP A C 1
ATOM 1568 O O . ASP A 1 198 ? -13.744 -2.381 14.317 1.00 96.19 198 ASP A O 1
ATOM 1572 N N . PRO A 1 199 ? -13.270 -4.362 13.364 1.00 95.00 199 PRO A N 1
ATOM 1573 C CA . PRO A 1 199 ? -13.402 -3.861 11.996 1.00 95.00 199 PRO A CA 1
ATOM 1574 C C . PRO A 1 199 ? -14.803 -3.344 11.660 1.00 95.00 199 PRO A C 1
ATOM 1576 O O . PRO A 1 199 ? -14.966 -2.505 10.770 1.00 95.00 199 PRO A O 1
ATOM 1579 N N . GLY A 1 200 ? -15.826 -3.831 12.370 1.00 95.25 200 GLY A N 1
ATOM 1580 C CA . GLY A 1 200 ? -17.218 -3.450 12.151 1.00 95.25 200 GLY A CA 1
ATOM 1581 C C . GLY A 1 200 ? -17.547 -2.051 12.670 1.00 95.25 200 GLY A C 1
ATOM 1582 O O . GLY A 1 200 ? -18.510 -1.441 12.210 1.00 95.25 200 GLY A O 1
ATOM 1583 N N . SER A 1 201 ? -16.747 -1.532 13.605 1.00 95.69 201 SER A N 1
ATOM 1584 C CA . SER A 1 201 ? -16.930 -0.202 14.204 1.00 95.69 201 SER A CA 1
ATOM 1585 C C . SER A 1 201 ? -15.741 0.742 14.009 1.00 95.69 201 SER A C 1
ATOM 1587 O O . SER A 1 201 ? -15.775 1.866 14.513 1.00 95.69 201 SER A O 1
ATOM 1589 N N . PHE A 1 202 ? -14.710 0.304 13.280 1.00 96.56 202 PHE A N 1
ATOM 1590 C CA . PHE A 1 202 ? -13.485 1.065 13.073 1.00 96.56 202 PHE A CA 1
ATOM 1591 C C . PHE A 1 202 ? -13.707 2.299 12.192 1.00 96.56 202 PHE A C 1
ATOM 1593 O O . PHE A 1 202 ? -14.286 2.223 11.105 1.00 96.56 202 PHE A O 1
ATOM 1600 N N . ILE A 1 203 ? -13.201 3.436 12.659 1.00 94.19 203 ILE A N 1
ATOM 1601 C CA . ILE A 1 203 ? -13.269 4.737 12.000 1.00 94.19 203 ILE A CA 1
ATOM 1602 C C . ILE A 1 203 ? -11.864 5.342 12.018 1.00 94.19 203 ILE A C 1
ATOM 1604 O O . ILE A 1 203 ? -11.371 5.733 13.078 1.00 94.19 203 ILE A O 1
ATOM 1608 N N . ALA A 1 204 ? -11.247 5.448 10.842 1.00 92.12 204 ALA A N 1
ATOM 1609 C CA . ALA A 1 204 ? -10.040 6.244 10.639 1.00 92.12 204 ALA A CA 1
ATOM 1610 C C . ALA A 1 204 ? -10.407 7.738 10.602 1.00 92.12 204 ALA A C 1
ATOM 1612 O 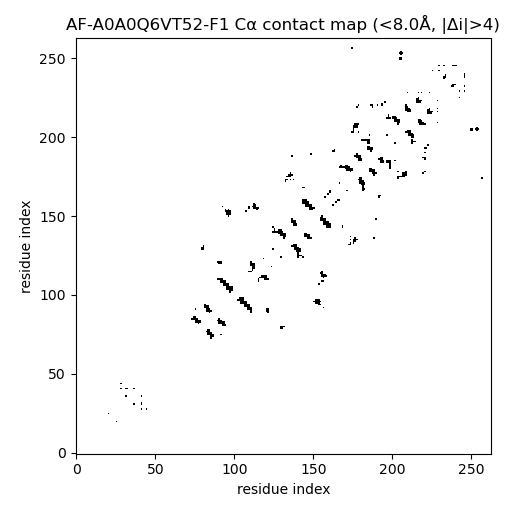O . ALA A 1 204 ? -11.408 8.114 9.984 1.00 92.12 204 ALA A O 1
ATOM 1613 N N . MET A 1 205 ? -9.650 8.587 11.300 1.00 87.00 205 MET A N 1
ATOM 1614 C CA . MET A 1 205 ? -9.979 10.006 11.457 1.00 87.00 205 MET A CA 1
ATOM 1615 C C . MET A 1 205 ? -9.153 10.885 10.518 1.00 87.00 205 MET A C 1
ATOM 1617 O O . MET A 1 205 ? -7.972 11.138 10.763 1.00 87.00 205 MET A O 1
ATOM 1621 N N . GLY A 1 206 ? -9.805 11.390 9.468 1.00 80.06 206 GLY A N 1
ATOM 1622 C CA . GLY A 1 206 ? -9.200 12.319 8.510 1.00 80.06 206 GLY A CA 1
ATOM 1623 C C . GLY A 1 206 ? -7.927 11.766 7.862 1.00 80.06 206 GLY A C 1
ATOM 1624 O O . GLY A 1 206 ? -7.777 10.557 7.692 1.00 80.06 206 GLY A O 1
ATOM 1625 N N . GLU A 1 207 ? -6.996 12.660 7.540 1.00 78.00 207 GLU A N 1
ATOM 1626 C CA . GLU A 1 207 ? -5.664 12.349 6.993 1.00 78.00 207 GLU A CA 1
ATOM 1627 C C . GLU A 1 207 ? -4.625 12.167 8.118 1.00 78.00 207 GLU A C 1
ATOM 1629 O O . GLU A 1 207 ? -3.485 12.610 8.022 1.00 78.00 207 GLU A O 1
ATOM 1634 N N . SER A 1 208 ? -5.028 11.565 9.242 1.00 85.00 208 SER A N 1
ATOM 1635 C CA . SER A 1 208 ? -4.161 11.375 10.410 1.00 85.00 208 SER A CA 1
ATOM 1636 C C . SER A 1 208 ? -3.985 9.904 10.777 1.00 85.00 208 SER A C 1
ATOM 1638 O O . SER A 1 208 ? -4.764 9.032 10.376 1.00 85.00 208 SER A O 1
ATOM 1640 N N . ALA A 1 209 ? -2.980 9.638 11.611 1.00 89.44 209 ALA A N 1
ATOM 1641 C CA . ALA A 1 209 ? -2.748 8.320 12.189 1.00 89.44 209 ALA A CA 1
ATOM 1642 C C . ALA A 1 209 ? -3.710 7.992 13.345 1.00 89.44 209 ALA A C 1
ATOM 1644 O O . ALA A 1 209 ? -3.561 6.941 13.970 1.00 89.44 209 ALA A O 1
ATOM 1645 N N . LEU A 1 210 ? -4.679 8.863 13.645 1.00 91.88 210 LEU A N 1
ATOM 1646 C CA . LEU A 1 210 ? -5.689 8.632 14.667 1.00 91.88 210 LEU A CA 1
ATOM 1647 C C . LEU A 1 210 ? -6.859 7.829 14.096 1.00 91.88 210 LEU A C 1
ATOM 1649 O O . LEU A 1 210 ? -7.416 8.133 13.041 1.00 91.88 210 LEU A O 1
ATOM 1653 N N . ALA A 1 211 ? -7.281 6.822 14.842 1.00 93.31 211 ALA A N 1
ATOM 1654 C CA . ALA A 1 211 ? -8.488 6.068 14.578 1.00 93.31 211 ALA A CA 1
ATOM 1655 C C . ALA A 1 211 ? -9.173 5.685 15.889 1.00 93.31 211 ALA A C 1
ATOM 1657 O O . ALA A 1 211 ? -8.658 5.908 16.985 1.00 93.31 211 ALA A O 1
ATOM 1658 N N . LYS A 1 212 ? -10.368 5.114 15.789 1.00 93.81 212 LYS A N 1
ATOM 1659 C CA . LYS A 1 212 ? -11.053 4.501 16.925 1.00 93.81 212 LYS A CA 1
ATOM 1660 C C . LYS A 1 212 ? -11.948 3.370 16.469 1.00 93.81 212 LYS A C 1
ATOM 1662 O O . LYS A 1 212 ? -12.407 3.364 15.330 1.00 93.81 212 LYS A O 1
ATOM 1667 N N . ASP A 1 213 ? -12.306 2.508 17.398 1.00 95.88 213 ASP A N 1
ATOM 1668 C CA . ASP A 1 213 ? -13.438 1.606 17.257 1.00 95.88 213 ASP A CA 1
ATOM 1669 C C . ASP A 1 213 ? -14.464 1.858 18.377 1.00 95.88 213 ASP A C 1
ATOM 1671 O O . ASP A 1 213 ? -14.502 2.941 18.977 1.00 95.88 213 ASP A O 1
ATOM 1675 N N . ARG A 1 214 ? -15.369 0.905 18.626 1.00 94.81 214 ARG A N 1
ATOM 1676 C CA . ARG A 1 214 ? -16.355 1.009 19.715 1.00 94.81 214 ARG A CA 1
ATOM 1677 C C . ARG A 1 214 ? -15.748 0.873 21.119 1.00 94.81 214 ARG A C 1
ATOM 1679 O O . ARG A 1 214 ? -16.438 1.168 22.091 1.00 94.81 214 ARG A O 1
ATOM 1686 N N . HIS A 1 215 ? -14.517 0.384 21.234 1.00 93.44 215 HIS A N 1
ATOM 1687 C CA . HIS A 1 215 ? -13.863 0.032 22.491 1.00 93.44 215 HIS A CA 1
ATOM 1688 C C . HIS A 1 215 ? -12.745 1.002 22.875 1.00 93.44 215 HIS A C 1
ATOM 1690 O O . HIS A 1 215 ? -12.546 1.231 24.066 1.00 93.44 215 HIS A O 1
ATOM 1696 N N . ARG A 1 216 ? -11.987 1.523 21.903 1.00 93.19 216 ARG A N 1
ATOM 1697 C CA . ARG A 1 216 ? -10.761 2.295 22.156 1.00 93.19 216 ARG A CA 1
ATOM 1698 C C . ARG A 1 216 ? -10.358 3.194 20.987 1.00 93.19 216 ARG A C 1
ATOM 1700 O O . ARG A 1 216 ? -10.920 3.118 19.895 1.00 93.19 216 ARG A O 1
ATOM 1707 N N . TYR A 1 217 ? -9.348 4.024 21.232 1.00 93.94 217 TYR A N 1
ATOM 1708 C CA . TYR A 1 217 ? -8.637 4.778 20.205 1.00 93.94 217 TYR A CA 1
ATOM 1709 C C . TYR A 1 217 ? -7.385 4.036 19.746 1.00 93.94 217 TYR A C 1
ATOM 1711 O O . TYR A 1 217 ? -6.840 3.210 20.480 1.00 93.94 217 TYR A O 1
ATOM 1719 N N . PHE A 1 218 ? -6.927 4.372 18.544 1.00 94.38 218 PHE A N 1
ATOM 1720 C CA . PHE A 1 218 ? -5.674 3.904 17.977 1.00 94.38 218 PHE A CA 1
ATOM 1721 C C . PHE A 1 218 ? -4.861 5.080 17.457 1.00 94.38 218 PHE A C 1
ATOM 1723 O O . PHE A 1 218 ? -5.410 5.966 16.803 1.00 94.38 218 PHE A O 1
ATOM 1730 N N . LEU A 1 219 ? -3.561 5.067 17.716 1.00 92.69 219 LEU A N 1
ATOM 1731 C CA . LEU A 1 219 ? -2.611 6.028 17.181 1.00 92.69 219 LEU A CA 1
ATOM 1732 C C . LEU A 1 219 ? -1.430 5.257 16.592 1.00 92.69 219 LEU A C 1
ATOM 1734 O O . LEU A 1 219 ? -0.847 4.418 17.269 1.00 92.69 219 LEU A O 1
ATOM 1738 N N . PHE A 1 220 ? -1.108 5.508 15.321 1.00 92.12 220 PHE A N 1
ATOM 1739 C CA . PHE A 1 220 ? -0.065 4.768 14.589 1.00 92.12 220 PHE A CA 1
ATOM 1740 C C . PHE A 1 220 ? -0.237 3.236 14.646 1.00 92.12 220 PHE A C 1
ATOM 1742 O O . PHE A 1 220 ? 0.738 2.499 14.754 1.00 92.12 220 PHE A O 1
ATOM 1749 N N . GLY A 1 221 ? -1.483 2.753 14.586 1.00 93.06 221 GLY A N 1
ATOM 1750 C CA . GLY A 1 221 ? -1.796 1.322 14.636 1.00 93.06 221 GLY A CA 1
ATOM 1751 C C . GLY A 1 221 ? -1.828 0.702 16.035 1.00 93.06 221 GLY A C 1
ATOM 1752 O O . GLY A 1 221 ? -2.226 -0.452 16.163 1.00 93.06 221 GLY A O 1
ATOM 1753 N N . GLU A 1 222 ? -1.481 1.450 17.082 1.00 93.94 222 GLU A N 1
ATOM 1754 C CA . GLU A 1 222 ? -1.448 0.957 18.460 1.00 93.94 222 GLU A CA 1
ATOM 1755 C C . GLU A 1 222 ? -2.611 1.500 19.284 1.00 93.94 222 GLU A C 1
ATOM 1757 O O . GLU A 1 222 ? -3.068 2.619 19.065 1.00 93.94 222 GLU A O 1
ATOM 1762 N N . ALA A 1 223 ? -3.091 0.722 20.257 1.00 94.25 223 ALA A N 1
ATOM 1763 C CA . ALA A 1 223 ? -4.129 1.183 21.173 1.00 94.25 223 ALA A CA 1
ATOM 1764 C C . ALA A 1 223 ? -3.637 2.395 21.984 1.00 94.25 223 ALA A C 1
ATOM 1766 O O . ALA A 1 223 ? -2.601 2.333 22.641 1.00 94.25 223 ALA A O 1
ATOM 1767 N N . ALA A 1 224 ? -4.413 3.476 21.971 1.00 91.62 224 ALA A N 1
ATOM 1768 C CA . ALA A 1 224 ? -4.068 4.734 22.619 1.00 91.62 224 ALA A CA 1
ATOM 1769 C C . ALA A 1 224 ? -5.029 5.053 23.771 1.00 91.62 224 ALA A C 1
ATOM 1771 O O . ALA A 1 224 ? -6.242 4.837 23.676 1.00 91.62 224 ALA A O 1
ATOM 1772 N N . LEU A 1 225 ? -4.475 5.601 24.855 1.00 88.25 225 LEU A N 1
ATOM 1773 C CA . LEU A 1 225 ? -5.257 6.147 25.961 1.00 88.25 225 LEU A CA 1
ATOM 1774 C C . LEU A 1 225 ? -5.839 7.522 25.577 1.00 88.25 225 LEU A C 1
ATOM 1776 O O . LEU A 1 225 ? -5.205 8.252 24.806 1.00 88.25 225 LEU A O 1
ATOM 1780 N N . PRO A 1 226 ? -7.016 7.907 26.104 1.00 84.44 226 PRO A N 1
ATOM 1781 C CA . PRO A 1 226 ? -7.663 9.174 25.755 1.00 84.44 226 PRO A CA 1
ATOM 1782 C C . PRO A 1 226 ? -6.778 10.416 25.949 1.00 84.44 226 PRO A C 1
ATOM 1784 O O . PRO A 1 226 ? -6.792 11.326 25.123 1.00 84.44 226 PRO A O 1
ATOM 1787 N N . GLU A 1 227 ? -5.953 10.451 26.993 1.00 81.75 227 GLU A N 1
ATOM 1788 C CA . GLU A 1 227 ? -5.026 11.550 27.271 1.00 81.75 227 GLU A CA 1
ATOM 1789 C C . GLU A 1 227 ? -3.920 11.697 26.215 1.00 81.75 227 GLU A C 1
ATOM 1791 O O . GLU A 1 227 ? -3.538 12.818 25.878 1.00 81.75 227 GLU A O 1
ATOM 1796 N N . ALA A 1 228 ? -3.446 10.590 25.636 1.00 84.56 228 ALA A N 1
ATOM 1797 C CA . ALA A 1 228 ? -2.467 10.621 24.552 1.00 84.56 228 ALA A CA 1
ATOM 1798 C C . ALA A 1 228 ? -3.101 11.159 23.261 1.00 84.56 228 ALA A C 1
ATOM 1800 O O . ALA A 1 228 ? -2.489 11.947 22.541 1.00 84.56 228 ALA A O 1
ATOM 1801 N N . VAL A 1 229 ? -4.359 10.785 23.004 1.00 85.19 229 VAL A N 1
ATOM 1802 C CA . VAL A 1 229 ? -5.144 11.313 21.880 1.00 85.19 229 VAL A CA 1
ATOM 1803 C C . VAL A 1 229 ? -5.360 12.816 22.033 1.00 85.19 229 VAL A C 1
ATOM 1805 O O . VAL A 1 229 ? -5.177 13.557 21.073 1.00 85.19 229 VAL A O 1
ATOM 1808 N N . LEU A 1 230 ? -5.696 13.286 23.236 1.00 78.75 230 LEU A N 1
ATOM 1809 C CA . LEU A 1 230 ? -5.837 14.714 23.524 1.00 78.75 230 LEU A CA 1
ATOM 1810 C C . LEU A 1 230 ? -4.554 15.498 23.238 1.00 78.75 230 LEU A C 1
ATOM 1812 O O . LEU A 1 230 ? -4.625 16.538 22.587 1.00 78.75 230 LEU A O 1
ATOM 1816 N N . GLY A 1 231 ? -3.400 14.995 23.688 1.00 79.50 231 GLY A N 1
ATOM 1817 C CA . GLY A 1 231 ? -2.104 15.613 23.393 1.00 79.50 231 GLY A CA 1
ATOM 1818 C C . GLY A 1 231 ? -1.838 15.695 21.888 1.00 79.50 231 GLY A C 1
ATOM 1819 O O . GLY A 1 231 ? -1.535 16.765 21.368 1.00 79.50 231 GLY A O 1
ATOM 1820 N N . TYR A 1 232 ? -2.064 14.594 21.169 1.00 81.69 232 TYR A N 1
ATOM 1821 C CA . TYR A 1 232 ? -1.896 14.531 19.714 1.00 81.69 232 TYR A CA 1
ATOM 1822 C C . TYR A 1 232 ? -2.810 15.514 18.962 1.00 81.69 232 TYR A C 1
ATOM 1824 O O . TYR A 1 232 ? -2.380 16.214 18.045 1.00 81.69 232 TYR A O 1
ATOM 1832 N N . LEU A 1 233 ? -4.079 15.608 19.369 1.00 75.25 233 LEU A N 1
ATOM 1833 C CA . LEU A 1 233 ? -5.046 16.519 18.757 1.00 75.25 233 LEU A CA 1
ATOM 1834 C C . LEU A 1 233 ? -4.723 17.995 19.034 1.00 75.25 233 LEU A C 1
ATOM 1836 O O . LEU A 1 233 ? -4.938 18.836 18.160 1.00 75.25 233 LEU A O 1
ATOM 1840 N N . GLN A 1 234 ? -4.183 18.321 20.212 1.00 73.00 234 GLN A N 1
ATOM 1841 C CA . GLN A 1 234 ? -3.718 19.678 20.523 1.00 73.00 234 GLN A CA 1
ATOM 1842 C C . GLN A 1 234 ? -2.552 20.098 19.622 1.00 73.00 234 GLN A C 1
ATOM 1844 O O . GLN A 1 234 ? -2.540 21.229 19.139 1.00 73.00 234 GLN A O 1
ATOM 1849 N N . GLU A 1 235 ? -1.609 19.191 19.357 1.00 70.00 235 GLU A N 1
ATOM 1850 C CA . GLU A 1 235 ? -0.445 19.466 18.507 1.00 70.00 235 GLU A CA 1
ATOM 1851 C C . GLU A 1 235 ? -0.816 19.648 17.030 1.00 70.00 235 GLU A C 1
ATOM 1853 O O . GLU A 1 235 ? -0.299 20.552 16.376 1.00 70.00 235 GLU A O 1
ATOM 1858 N N . ILE A 1 236 ? -1.723 18.821 16.499 1.00 66.69 236 ILE A N 1
ATOM 1859 C CA . ILE A 1 236 ? -2.037 18.812 15.059 1.00 66.69 236 ILE A CA 1
ATOM 1860 C C . ILE A 1 236 ? -3.139 19.796 14.691 1.00 66.69 236 ILE A C 1
ATOM 1862 O O . ILE A 1 236 ? -3.064 20.441 13.646 1.00 66.69 236 ILE A O 1
ATOM 1866 N N . CYS A 1 237 ? -4.171 19.921 15.524 1.00 61.47 237 CYS A N 1
ATOM 1867 C CA . CYS A 1 237 ? -5.313 20.774 15.210 1.00 61.47 237 CYS A CA 1
ATOM 1868 C C . CYS A 1 237 ? -5.211 22.163 15.856 1.00 61.47 237 CYS A C 1
ATOM 1870 O O . CYS A 1 237 ? -6.029 23.028 15.552 1.00 61.47 237 CYS A O 1
ATOM 1872 N N . GLY A 1 238 ? -4.258 22.390 16.771 1.00 57.00 238 GLY A N 1
ATOM 1873 C CA . GLY A 1 238 ? -4.183 23.629 17.556 1.00 57.00 238 GLY A CA 1
ATOM 1874 C C . GLY A 1 238 ? -5.426 23.877 18.426 1.00 57.00 238 GLY A C 1
ATOM 1875 O O . GLY A 1 238 ? -5.647 24.994 18.897 1.00 57.00 238 GLY A O 1
ATOM 1876 N N . LEU A 1 239 ? -6.272 22.857 18.611 1.00 53.03 239 LEU A N 1
ATOM 1877 C CA . LEU A 1 239 ? -7.550 22.954 19.308 1.00 53.03 239 LEU A CA 1
ATOM 1878 C C . LEU A 1 239 ? -7.335 22.793 20.815 1.00 53.03 239 LEU A C 1
ATOM 1880 O O . LEU A 1 239 ? -6.807 21.783 21.273 1.00 53.03 239 LEU A O 1
ATOM 1884 N N . THR A 1 240 ? -7.798 23.767 21.600 1.00 50.12 240 THR A N 1
ATOM 1885 C CA . THR A 1 240 ? -7.867 23.677 23.065 1.00 50.12 240 THR A CA 1
ATOM 1886 C C . THR A 1 240 ? -9.312 23.362 23.481 1.00 50.12 240 THR A C 1
ATOM 1888 O O . THR A 1 240 ? -10.240 24.086 23.129 1.00 50.12 240 THR A O 1
ATOM 1891 N N . GLY A 1 241 ? -9.544 22.241 24.178 1.00 55.91 241 GLY A N 1
ATOM 1892 C CA . GLY A 1 241 ? -10.894 21.784 24.547 1.00 55.91 241 GLY A CA 1
ATOM 1893 C C . GLY A 1 241 ? -10.918 20.409 25.227 1.00 55.91 241 GLY A C 1
ATOM 1894 O O . GLY A 1 241 ? -9.879 19.767 25.370 1.00 55.91 241 GLY A O 1
ATOM 1895 N N . ASN A 1 242 ? -12.100 19.955 25.667 1.00 54.19 242 ASN A N 1
ATOM 1896 C CA . ASN A 1 242 ? -12.284 18.615 26.241 1.00 54.19 242 ASN A CA 1
ATOM 1897 C C . ASN A 1 242 ? -12.449 17.539 25.145 1.00 54.19 242 ASN A C 1
ATOM 1899 O O . ASN A 1 242 ? -12.896 17.830 24.036 1.00 54.19 242 ASN A O 1
ATOM 1903 N N . GLU A 1 243 ? -12.103 16.286 25.463 1.00 57.81 243 GLU A N 1
ATOM 1904 C CA . GLU A 1 243 ? -12.028 15.166 24.501 1.00 57.81 243 GLU A CA 1
ATOM 1905 C C . GLU A 1 243 ? -13.253 15.035 23.579 1.00 57.81 243 GLU A C 1
ATOM 1907 O O . GLU A 1 243 ? -13.063 14.957 22.363 1.00 57.81 243 GLU A O 1
ATOM 1912 N N . PRO A 1 244 ? -14.509 15.090 24.073 1.00 63.25 244 PRO A N 1
ATOM 1913 C CA . PRO A 1 244 ? -15.671 14.904 23.208 1.00 63.25 244 PRO A CA 1
ATOM 1914 C C . PRO A 1 244 ? -15.832 16.022 22.172 1.00 63.25 244 PRO A C 1
ATOM 1916 O O . PRO A 1 244 ? -16.269 15.751 21.055 1.00 63.25 244 PRO A O 1
ATOM 1919 N N . ALA A 1 245 ? -15.476 17.263 22.525 1.00 58.56 245 ALA A N 1
ATOM 1920 C CA . ALA A 1 245 ? -15.589 18.414 21.636 1.00 58.56 245 ALA A CA 1
ATOM 1921 C C . ALA A 1 245 ? -14.503 18.399 20.555 1.00 58.56 245 ALA A C 1
ATOM 1923 O O . ALA A 1 245 ? -14.809 18.601 19.382 1.00 58.56 245 ALA A O 1
ATOM 1924 N N . VAL A 1 246 ? -13.259 18.082 20.928 1.00 57.84 246 VAL A N 1
ATOM 1925 C CA . VAL A 1 246 ? -12.143 18.001 19.971 1.00 57.84 246 VAL A CA 1
ATOM 1926 C C . VAL A 1 246 ? -12.355 16.836 18.998 1.00 57.84 246 VAL A C 1
ATOM 1928 O O . VAL A 1 246 ? -12.202 17.001 17.793 1.00 57.84 246 VAL A O 1
ATOM 1931 N N . VAL A 1 247 ? -12.818 15.679 19.485 1.00 61.31 247 VAL A N 1
ATOM 1932 C CA . VAL A 1 247 ? -13.142 14.526 18.627 1.00 61.31 247 VAL A CA 1
ATOM 1933 C C . VAL A 1 247 ? -14.337 14.812 17.710 1.00 61.31 247 VAL A C 1
ATOM 1935 O O . VAL A 1 247 ? -14.350 14.347 16.571 1.00 61.31 247 VAL A O 1
ATOM 1938 N N . ALA A 1 248 ? -15.352 15.552 18.168 1.00 63.06 248 ALA A N 1
ATOM 1939 C CA . ALA A 1 248 ? -16.480 15.948 17.323 1.00 63.06 248 ALA A CA 1
ATOM 1940 C C . ALA A 1 248 ? -16.049 16.901 16.195 1.00 63.06 248 ALA A C 1
ATOM 1942 O O . ALA A 1 248 ? -16.490 16.724 15.059 1.00 63.06 248 ALA A O 1
ATOM 1943 N N . GLU A 1 249 ? -15.147 17.839 16.487 1.00 57.88 249 GLU A N 1
ATOM 1944 C CA . GLU A 1 249 ? -14.573 18.765 15.506 1.00 57.88 249 GLU A CA 1
ATOM 1945 C C . GLU A 1 249 ? -13.649 18.042 14.508 1.00 57.88 249 GLU A C 1
ATOM 1947 O O . GLU A 1 249 ? -13.773 18.214 13.300 1.00 57.88 249 GLU A O 1
ATOM 1952 N N . CYS A 1 250 ? -12.803 17.111 14.956 1.00 56.44 250 CYS A N 1
ATOM 1953 C CA . CYS A 1 250 ? -12.023 16.281 14.028 1.00 56.44 250 CYS A CA 1
ATOM 1954 C C . CYS A 1 250 ? -12.910 15.380 13.153 1.00 56.44 250 CYS A C 1
ATOM 1956 O O . CYS A 1 250 ? -12.581 15.116 11.998 1.00 56.44 250 CYS A O 1
ATOM 1958 N N . ARG A 1 251 ? -14.059 14.912 13.667 1.00 57.31 251 ARG A N 1
ATOM 1959 C CA . ARG A 1 251 ? -15.041 14.162 12.864 1.00 57.31 251 ARG A CA 1
ATOM 1960 C C . ARG A 1 251 ? -15.766 15.032 11.845 1.00 57.31 251 ARG A C 1
ATOM 1962 O O . ARG A 1 251 ? -16.092 14.516 10.782 1.00 57.31 251 ARG A O 1
ATOM 1969 N N . SER A 1 252 ? -16.048 16.300 12.146 1.00 57.88 252 SER A N 1
ATOM 1970 C CA . SER A 1 252 ? -16.676 17.214 11.180 1.00 57.88 252 SER A CA 1
ATOM 1971 C C . SER A 1 252 ? -15.726 17.543 10.021 1.00 57.88 252 SER A C 1
ATOM 1973 O O . SER A 1 252 ? -16.179 17.758 8.898 1.00 57.88 252 SER A O 1
ATOM 1975 N N . GLN A 1 253 ? -14.417 17.478 10.277 1.00 51.22 253 GLN A N 1
ATOM 1976 C CA . GLN A 1 253 ? -13.347 17.607 9.286 1.00 51.22 253 GLN A CA 1
ATOM 1977 C C . GLN A 1 253 ? -13.000 16.281 8.578 1.00 51.22 253 GLN A C 1
ATOM 1979 O O . GLN A 1 253 ? -12.268 16.281 7.589 1.00 51.22 253 GLN A O 1
ATOM 1984 N N . ALA A 1 254 ? -13.532 15.142 9.039 1.00 45.62 254 ALA A N 1
ATOM 1985 C CA . ALA A 1 254 ? -13.291 13.845 8.419 1.00 45.62 254 ALA A CA 1
ATOM 1986 C C . ALA A 1 254 ? -14.013 13.739 7.063 1.00 45.62 254 ALA A C 1
ATOM 1988 O O . ALA A 1 254 ? -15.240 13.821 6.963 1.00 45.62 254 ALA A O 1
ATOM 1989 N N . VAL A 1 255 ? -13.236 13.511 6.004 1.00 43.78 255 VAL A N 1
ATOM 1990 C CA . VAL A 1 255 ? -13.747 13.274 4.652 1.00 43.78 255 VAL A CA 1
ATOM 1991 C C . VAL A 1 255 ? -14.451 11.912 4.618 1.00 43.78 255 VAL A C 1
ATOM 1993 O O . VAL A 1 255 ? -13.846 10.878 4.890 1.00 43.78 255 VAL A O 1
ATOM 1996 N N . GLN A 1 256 ? -15.746 11.903 4.288 1.00 35.84 256 GLN A N 1
ATOM 1997 C CA . GLN A 1 256 ? -16.502 10.675 4.001 1.00 35.84 256 GLN A CA 1
ATOM 1998 C C . GLN A 1 256 ? -15.815 9.888 2.869 1.00 35.84 256 GLN A C 1
ATOM 2000 O O . GLN A 1 256 ? -15.285 10.522 1.952 1.00 35.84 256 GLN A O 1
ATOM 2005 N N . PRO A 1 257 ? -15.860 8.538 2.864 1.00 35.25 257 PRO A N 1
ATOM 2006 C CA . PRO A 1 257 ? -15.259 7.740 1.801 1.00 35.25 257 PRO A CA 1
ATOM 2007 C C . PRO A 1 257 ? -15.786 8.222 0.450 1.00 35.25 257 PRO A C 1
ATOM 2009 O O . PRO A 1 257 ? -16.983 8.123 0.157 1.00 35.25 257 PRO A O 1
ATOM 2012 N N . ARG A 1 258 ? -14.896 8.788 -0.375 1.00 36.72 258 ARG A N 1
ATOM 2013 C CA . ARG A 1 258 ? -15.262 9.175 -1.734 1.00 36.72 258 ARG A CA 1
ATOM 2014 C C . ARG A 1 258 ? -15.608 7.888 -2.465 1.00 36.72 258 ARG A C 1
ATOM 2016 O O . ARG A 1 258 ? -14.745 7.041 -2.684 1.00 36.72 258 ARG A O 1
ATOM 2023 N N . LYS A 1 259 ? -16.885 7.733 -2.830 1.00 32.22 259 LYS A N 1
ATOM 2024 C CA . LYS A 1 259 ? -17.281 6.739 -3.828 1.00 32.22 259 LYS A CA 1
ATOM 2025 C C . LYS A 1 259 ? -16.364 6.943 -5.027 1.00 32.22 259 LYS A C 1
ATOM 2027 O O . LYS A 1 259 ? -16.291 8.058 -5.541 1.00 32.22 259 LYS A O 1
ATOM 2032 N N . SER A 1 260 ? -15.673 5.877 -5.419 1.00 33.88 260 SER A N 1
ATOM 2033 C CA . SER A 1 260 ? -14.962 5.784 -6.689 1.00 33.88 260 SER A CA 1
ATOM 2034 C C . SER A 1 260 ? -15.882 6.323 -7.785 1.00 33.88 260 SER A C 1
ATOM 2036 O O . SER A 1 260 ? -16.899 5.716 -8.125 1.00 33.88 260 SER A O 1
ATOM 2038 N N . THR A 1 261 ? -15.589 7.524 -8.275 1.00 31.03 261 THR A N 1
ATOM 2039 C CA . THR A 1 261 ? -16.189 8.013 -9.507 1.00 31.03 261 THR A CA 1
ATOM 2040 C C . THR A 1 261 ? -15.376 7.402 -10.626 1.00 31.03 261 THR A C 1
ATOM 2042 O O . THR A 1 261 ? -14.367 7.964 -11.044 1.00 31.03 261 THR A O 1
ATOM 2045 N N . ALA A 1 262 ? -15.813 6.226 -11.069 1.00 34.00 262 ALA A N 1
ATOM 2046 C CA . ALA A 1 262 ? -15.438 5.693 -12.364 1.00 34.00 262 ALA A CA 1
ATOM 2047 C C . ALA A 1 262 ? -15.831 6.716 -13.441 1.00 34.00 262 ALA A C 1
ATOM 2049 O O . ALA A 1 262 ? -17.006 7.083 -13.561 1.00 34.00 262 ALA A O 1
ATOM 2050 N N . ARG A 1 263 ? -14.845 7.188 -14.200 1.00 31.70 263 ARG A N 1
ATOM 2051 C CA . ARG A 1 263 ? -15.040 7.809 -15.506 1.00 31.70 263 ARG A CA 1
ATOM 2052 C C . ARG A 1 263 ? -13.846 7.529 -16.394 1.00 31.70 263 ARG A C 1
ATOM 2054 O O . ARG A 1 263 ? -12.716 7.626 -15.873 1.00 31.70 263 ARG A O 1
#